Protein AF-L5MIG3-F1 (afdb_monomer)

Organism: Myotis davidii (NCBI:txid225400)

Mean predicted aligned error: 21.18 Å

Sequence (204 aa):
MGKLRFRWRNLMASQQEQCVLLGKIHAYTRGCHGDRSLGHLSVAETELLRDPEGGRQLLQRLESENARLEAALDWRRRELVFWQWMDTVLGACPPEASQPTFPPHLRGRGRRASARGPVAWELQALQEELQAAVGARRAAWAARVRAQGCRHAFTDHGSSRGFAGAGGVLRGQTPAEEEVHGRAPPSCRPRGLFNLLVGREGSP

Structure (mmCIF, N/CA/C/O backbone):
data_AF-L5MIG3-F1
#
_entry.id   AF-L5MIG3-F1
#
loop_
_atom_site.group_PDB
_atom_site.id
_atom_site.type_symbol
_atom_site.label_atom_id
_atom_site.label_alt_id
_atom_site.label_comp_id
_atom_site.label_asym_id
_atom_site.label_entity_id
_atom_site.label_seq_id
_atom_site.pdbx_PDB_ins_code
_atom_site.Cartn_x
_atom_site.Cartn_y
_atom_site.Cartn_z
_atom_site.occupancy
_atom_site.B_iso_or_equiv
_atom_site.auth_seq_id
_atom_site.auth_comp_id
_atom_site.auth_asym_id
_atom_site.auth_atom_id
_atom_site.pdbx_PDB_model_num
ATOM 1 N N . MET A 1 1 ? 33.646 15.536 -46.171 1.00 68.62 1 MET A N 1
ATOM 2 C CA . MET A 1 1 ? 32.164 15.589 -46.084 1.00 68.62 1 MET A CA 1
ATOM 3 C C . MET A 1 1 ? 31.465 14.267 -45.702 1.00 68.62 1 MET A C 1
ATOM 5 O O . MET A 1 1 ? 30.366 14.336 -45.166 1.00 68.62 1 MET A O 1
ATOM 9 N N . GLY A 1 2 ? 32.037 13.068 -45.914 1.00 89.94 2 GLY A N 1
ATOM 10 C CA . GLY A 1 2 ? 31.320 11.792 -45.679 1.00 89.94 2 GLY A CA 1
ATOM 11 C C . GLY A 1 2 ? 31.121 11.365 -44.212 1.00 89.94 2 GLY A C 1
ATOM 12 O O . GLY A 1 2 ? 30.055 10.874 -43.852 1.00 89.94 2 GLY A O 1
ATOM 13 N N . LYS A 1 3 ? 32.106 11.604 -43.336 1.00 94.38 3 LYS A N 1
ATOM 14 C CA . LYS A 1 3 ? 32.075 11.134 -41.933 1.00 94.38 3 LYS A CA 1
ATOM 15 C C . LYS A 1 3 ? 30.968 11.785 -41.095 1.00 94.38 3 LYS A C 1
ATOM 17 O O . LYS A 1 3 ? 30.356 11.119 -40.268 1.00 94.38 3 LYS A O 1
ATOM 22 N N . LEU A 1 4 ? 30.686 13.068 -41.337 1.00 95.44 4 LEU A N 1
ATOM 23 C CA . LEU A 1 4 ? 29.595 13.788 -40.676 1.00 95.44 4 LEU A CA 1
ATOM 24 C C . LEU A 1 4 ? 28.229 13.261 -41.128 1.00 95.44 4 LEU A C 1
ATOM 26 O O . LEU A 1 4 ? 27.382 12.972 -40.292 1.00 95.44 4 LEU A O 1
ATOM 30 N N . ARG A 1 5 ? 28.048 13.058 -42.439 1.00 94.56 5 ARG A N 1
ATOM 31 C CA . ARG A 1 5 ? 26.812 12.498 -43.006 1.00 94.56 5 ARG A CA 1
ATOM 32 C C . ARG A 1 5 ? 26.525 11.092 -42.479 1.00 94.56 5 ARG A C 1
ATOM 34 O O . ARG A 1 5 ? 25.387 10.799 -42.138 1.00 94.56 5 ARG A O 1
ATOM 41 N N . PHE A 1 6 ? 27.548 10.244 -42.372 1.00 95.50 6 PHE A N 1
ATOM 42 C CA . PHE A 1 6 ? 27.399 8.903 -41.804 1.00 95.50 6 PHE A CA 1
ATOM 43 C C . PHE A 1 6 ? 26.997 8.946 -40.322 1.00 95.50 6 PHE A C 1
ATOM 45 O O . PHE A 1 6 ? 26.030 8.302 -39.928 1.00 95.50 6 PHE A O 1
ATOM 52 N N . ARG A 1 7 ? 27.674 9.770 -39.510 1.00 95.94 7 ARG A N 1
ATOM 53 C CA . ARG A 1 7 ? 27.320 9.957 -38.091 1.00 95.94 7 ARG A CA 1
ATOM 54 C C . ARG A 1 7 ? 25.899 10.486 -37.909 1.00 95.94 7 ARG A C 1
ATOM 56 O O . ARG A 1 7 ? 25.188 10.003 -37.039 1.00 95.94 7 ARG A O 1
ATOM 63 N N . TRP A 1 8 ? 25.487 11.433 -38.749 1.00 96.06 8 TRP A N 1
ATOM 64 C CA . TRP A 1 8 ? 24.127 11.964 -38.748 1.00 96.06 8 TRP A CA 1
ATOM 65 C C . TRP A 1 8 ? 23.093 10.874 -39.045 1.00 96.06 8 TRP A C 1
ATOM 67 O O . TRP A 1 8 ? 22.133 10.726 -38.297 1.00 96.06 8 TRP A O 1
ATOM 77 N N . ARG A 1 9 ? 23.315 10.054 -40.082 1.00 97.19 9 ARG A N 1
ATOM 78 C CA . ARG A 1 9 ? 22.413 8.938 -40.417 1.00 97.19 9 ARG A CA 1
ATOM 79 C C . ARG A 1 9 ? 22.302 7.921 -39.280 1.00 97.19 9 ARG A C 1
ATOM 81 O O . ARG A 1 9 ? 21.191 7.513 -38.970 1.00 97.19 9 ARG A O 1
ATOM 88 N N . ASN A 1 10 ? 23.411 7.572 -38.627 1.00 96.94 10 ASN A N 1
ATOM 89 C CA . ASN A 1 10 ? 23.385 6.648 -37.488 1.00 96.94 10 ASN A CA 1
ATOM 90 C C . ASN A 1 10 ? 22.643 7.226 -36.280 1.00 96.94 10 ASN A C 1
ATOM 92 O O . ASN A 1 10 ? 21.893 6.506 -35.630 1.00 96.94 10 ASN A O 1
ATOM 96 N N . LEU A 1 11 ? 22.826 8.517 -35.986 1.00 97.69 11 LEU A N 1
ATOM 97 C CA . LEU A 1 11 ? 22.090 9.178 -34.909 1.00 97.69 11 LEU A CA 1
ATOM 98 C C . LEU A 1 11 ? 20.581 9.161 -35.179 1.00 97.69 11 LEU A C 1
ATOM 100 O O . LEU A 1 11 ? 19.810 8.828 -34.287 1.00 97.69 11 LEU A O 1
ATOM 104 N N . MET A 1 12 ? 20.166 9.481 -36.407 1.00 97.75 12 MET A N 1
ATOM 105 C CA . MET A 1 12 ? 18.750 9.455 -36.791 1.00 97.75 12 MET A CA 1
ATOM 106 C C . MET A 1 12 ? 18.170 8.038 -36.741 1.00 97.75 12 MET A C 1
ATOM 108 O O . MET A 1 12 ? 17.070 7.859 -36.229 1.00 97.75 12 MET A O 1
ATOM 112 N N . ALA A 1 13 ? 18.915 7.028 -37.203 1.00 97.25 13 ALA A N 1
ATOM 113 C CA . ALA A 1 13 ? 18.503 5.630 -37.089 1.00 97.25 13 ALA A CA 1
ATOM 114 C C . ALA A 1 13 ? 18.324 5.209 -35.619 1.00 97.25 13 ALA A C 1
ATOM 116 O O . ALA A 1 13 ? 17.282 4.670 -35.261 1.00 97.25 13 ALA A O 1
ATOM 117 N N . SER A 1 14 ? 19.280 5.549 -34.747 1.00 96.75 14 SER A N 1
ATOM 118 C CA . SER A 1 14 ? 19.181 5.270 -33.310 1.00 96.75 14 SER A CA 1
ATOM 119 C C . SER A 1 14 ? 17.999 5.985 -32.651 1.00 96.75 14 SER A C 1
ATOM 121 O O . SER A 1 14 ? 17.287 5.381 -31.851 1.00 96.75 14 SER A O 1
ATOM 123 N N . GLN A 1 15 ? 17.751 7.252 -32.994 1.00 97.81 15 GLN A N 1
ATOM 124 C CA . GLN A 1 15 ? 16.609 7.986 -32.453 1.00 97.81 15 GLN A CA 1
ATOM 125 C C . GLN A 1 15 ? 15.283 7.362 -32.917 1.00 97.81 15 GLN A C 1
ATOM 127 O O . GLN A 1 15 ? 14.362 7.204 -32.119 1.00 97.81 15 GLN A O 1
ATOM 132 N N . GLN A 1 16 ? 15.204 6.926 -34.176 1.00 97.56 16 GLN A N 1
ATOM 133 C CA . GLN A 1 16 ? 14.034 6.226 -34.701 1.00 97.56 16 GLN A CA 1
ATOM 134 C C . GLN A 1 16 ? 13.791 4.897 -33.974 1.00 97.56 16 GLN A C 1
ATOM 136 O O . GLN A 1 16 ? 12.657 4.600 -33.598 1.00 97.56 16 GLN A O 1
ATOM 141 N N . GLU A 1 17 ? 14.841 4.111 -33.731 1.00 97.81 17 GLU A N 1
ATOM 142 C CA . GLU A 1 17 ? 14.754 2.876 -32.943 1.00 97.81 17 GLU A CA 1
ATOM 143 C C . GLU A 1 17 ? 14.246 3.151 -31.522 1.00 97.81 17 GLU A C 1
ATOM 145 O O . GLU A 1 17 ? 13.348 2.455 -31.042 1.00 97.81 17 GLU A O 1
ATOM 150 N N . GLN A 1 18 ? 14.746 4.208 -30.871 1.00 96.50 18 GLN A N 1
ATOM 151 C CA . GLN A 1 18 ? 14.267 4.635 -29.555 1.00 96.50 18 GLN A CA 1
ATOM 152 C C . GLN A 1 18 ? 12.784 5.020 -29.579 1.00 96.50 18 GLN A C 1
ATOM 154 O O . GLN A 1 18 ? 12.030 4.566 -28.719 1.00 96.50 18 GLN A O 1
ATOM 159 N N . CYS A 1 19 ? 12.333 5.790 -30.574 1.00 95.44 19 CYS A N 1
ATOM 160 C CA . CYS A 1 19 ? 10.921 6.147 -30.723 1.00 95.44 19 CYS A CA 1
ATOM 161 C C . CYS A 1 19 ? 10.031 4.911 -30.924 1.00 95.44 19 CYS A C 1
ATOM 163 O O . CYS A 1 19 ? 8.959 4.817 -30.323 1.00 95.44 19 CYS A O 1
ATOM 165 N N . VAL A 1 20 ? 10.480 3.933 -31.717 1.00 97.44 20 VAL A N 1
ATOM 166 C CA . VAL A 1 20 ? 9.755 2.669 -31.930 1.00 97.44 20 VAL A CA 1
ATOM 167 C C . VAL A 1 20 ? 9.659 1.861 -30.634 1.00 97.44 20 VAL A C 1
ATOM 169 O O . VAL A 1 20 ? 8.586 1.352 -30.305 1.00 97.44 20 VAL A O 1
ATOM 172 N N . LEU A 1 21 ? 10.755 1.740 -29.882 1.00 95.62 21 LEU A N 1
ATOM 173 C CA . LEU A 1 21 ? 10.764 1.036 -28.597 1.00 95.62 21 LEU A CA 1
ATOM 174 C C . LEU A 1 21 ? 9.864 1.726 -27.571 1.00 95.62 21 LEU A C 1
ATOM 176 O O . LEU A 1 21 ? 9.070 1.060 -26.906 1.00 95.62 21 LEU A O 1
ATOM 180 N N . LEU A 1 22 ? 9.928 3.055 -27.489 1.00 89.25 22 LEU A N 1
ATOM 181 C CA . LEU A 1 22 ? 9.090 3.837 -26.590 1.00 89.25 22 LEU A CA 1
ATOM 182 C C . LEU A 1 22 ? 7.604 3.663 -26.923 1.00 89.25 22 LEU A C 1
ATOM 184 O O . LEU A 1 22 ? 6.805 3.406 -26.023 1.00 89.25 22 LEU A O 1
ATOM 188 N N . GLY A 1 23 ? 7.247 3.708 -28.211 1.00 88.50 23 GLY A N 1
ATOM 189 C CA . GLY A 1 23 ? 5.884 3.453 -28.678 1.00 88.50 23 GLY A CA 1
ATOM 190 C C . GLY A 1 23 ? 5.378 2.059 -28.297 1.00 88.50 23 GLY A C 1
ATOM 191 O O . GLY A 1 23 ? 4.242 1.920 -27.847 1.00 88.50 23 GLY A O 1
ATOM 192 N N . LYS A 1 24 ? 6.234 1.031 -28.385 1.00 93.62 24 LYS A N 1
ATOM 193 C CA . LYS A 1 24 ? 5.905 -0.326 -27.914 1.00 93.62 24 LYS A CA 1
ATOM 194 C C . LYS A 1 24 ? 5.661 -0.355 -26.404 1.00 93.62 24 LYS A C 1
ATOM 196 O O . LYS A 1 24 ? 4.650 -0.900 -25.976 1.00 93.62 24 LYS A O 1
ATOM 201 N N . ILE A 1 25 ? 6.537 0.256 -25.602 1.00 87.50 25 ILE A N 1
ATOM 202 C CA . ILE A 1 25 ? 6.368 0.338 -24.140 1.00 87.50 25 ILE A CA 1
ATOM 203 C C . ILE A 1 25 ? 5.047 1.031 -23.796 1.00 87.50 25 ILE A C 1
ATOM 205 O O . ILE A 1 25 ? 4.284 0.522 -22.977 1.00 87.50 25 ILE A O 1
ATOM 209 N N . HIS A 1 26 ? 4.738 2.150 -24.456 1.00 83.12 26 HIS A N 1
ATOM 210 C CA . HIS A 1 26 ? 3.496 2.884 -24.220 1.00 83.12 26 HIS A CA 1
ATOM 211 C C . HIS A 1 26 ? 2.273 2.043 -24.586 1.00 83.12 26 HIS A C 1
ATOM 213 O O . HIS A 1 26 ? 1.315 2.017 -23.825 1.00 83.12 26 HIS A O 1
ATOM 219 N N . ALA A 1 27 ? 2.314 1.314 -25.704 1.00 85.06 27 ALA A N 1
ATOM 220 C CA . ALA A 1 27 ? 1.230 0.424 -26.106 1.00 85.06 27 ALA A CA 1
ATOM 221 C C . ALA A 1 27 ? 1.006 -0.726 -25.107 1.00 85.06 27 ALA A C 1
ATOM 223 O O . ALA A 1 27 ? -0.140 -1.012 -24.772 1.00 85.06 27 ALA A O 1
ATOM 224 N N . TYR A 1 28 ? 2.076 -1.354 -24.604 1.00 85.19 28 TYR A N 1
ATOM 225 C CA . TYR A 1 28 ? 1.972 -2.476 -23.660 1.00 85.19 28 TYR A CA 1
ATOM 226 C C . TYR A 1 28 ? 1.582 -2.064 -22.241 1.00 85.19 28 TYR A C 1
ATOM 228 O O . TYR A 1 28 ? 1.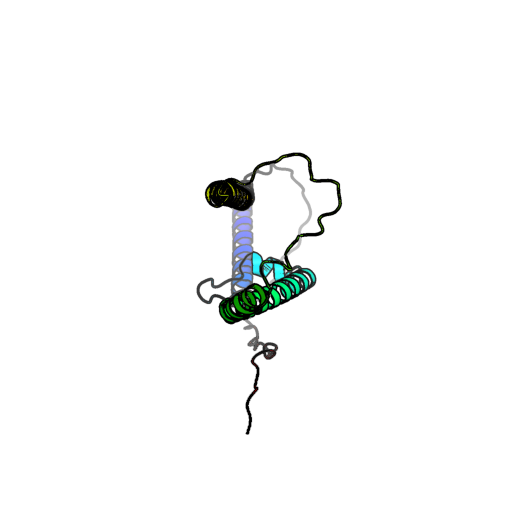004 -2.870 -21.522 1.00 85.19 28 TYR A O 1
ATOM 236 N N . THR A 1 29 ? 1.904 -0.837 -21.832 1.00 84.38 29 THR A N 1
ATOM 237 C CA . THR A 1 29 ? 1.633 -0.344 -20.470 1.00 84.38 29 THR A CA 1
ATOM 238 C C . THR A 1 29 ? 0.357 0.491 -20.371 1.00 84.38 29 THR A C 1
ATOM 240 O O . THR A 1 29 ? -0.026 0.893 -19.269 1.00 84.38 29 THR A O 1
ATOM 243 N N . ARG A 1 30 ? -0.313 0.760 -21.502 1.00 83.44 30 ARG A N 1
ATOM 244 C CA . ARG A 1 30 ? -1.507 1.605 -21.537 1.00 83.44 30 ARG A CA 1
ATOM 245 C C . ARG A 1 30 ? -2.649 0.969 -20.753 1.00 83.44 30 ARG A C 1
ATOM 247 O O . ARG A 1 30 ? -3.127 -0.104 -21.104 1.00 83.44 30 ARG A O 1
ATOM 254 N N . GLY A 1 31 ? -3.136 1.681 -19.740 1.00 80.56 31 GLY A N 1
ATOM 255 C CA . GLY A 1 31 ? -4.281 1.242 -18.934 1.00 80.56 31 GLY A CA 1
ATOM 256 C C . GLY A 1 31 ? -3.969 0.116 -17.946 1.00 80.56 31 GLY A C 1
ATOM 257 O O . GLY A 1 31 ? -4.894 -0.460 -17.384 1.00 80.56 31 GLY A O 1
ATOM 258 N N . CYS A 1 32 ? -2.690 -0.196 -17.726 1.00 79.62 32 CYS A N 1
ATOM 259 C CA . CYS A 1 32 ? -2.274 -1.146 -16.696 1.00 79.62 32 CYS A CA 1
ATOM 260 C C . CYS A 1 32 ? -2.304 -0.547 -15.278 1.00 79.62 32 CYS A C 1
ATOM 262 O O . CYS A 1 32 ? -2.284 -1.299 -14.311 1.00 79.62 32 CYS A O 1
ATOM 264 N N . HIS A 1 33 ? -2.350 0.782 -15.159 1.00 81.75 33 HIS A N 1
ATOM 265 C CA . HIS A 1 33 ? -2.464 1.490 -13.885 1.00 81.75 33 HIS A CA 1
ATOM 266 C C . HIS A 1 33 ? -3.903 1.438 -13.350 1.00 81.75 33 HIS A C 1
ATOM 268 O O . HIS A 1 33 ? -4.856 1.567 -14.125 1.00 81.75 33 HIS A O 1
ATOM 274 N N . GLY A 1 34 ? -4.073 1.298 -12.031 1.00 74.12 34 GLY A N 1
ATOM 275 C CA . GLY A 1 34 ? -5.405 1.276 -11.401 1.00 74.12 34 GLY A CA 1
ATOM 276 C C . GLY A 1 34 ? -6.190 2.588 -11.560 1.00 74.12 34 GLY A C 1
ATOM 277 O O . GLY A 1 34 ? -7.399 2.586 -11.795 1.00 74.12 34 GLY A O 1
ATOM 278 N N . ASP A 1 35 ? -5.492 3.721 -11.487 1.00 80.38 35 ASP A N 1
ATOM 279 C CA . ASP A 1 35 ? -6.015 5.042 -11.862 1.00 80.38 35 ASP A CA 1
ATOM 280 C C . ASP A 1 35 ? -5.966 5.257 -13.385 1.00 80.38 35 ASP A C 1
ATOM 282 O O . ASP A 1 35 ? -4.896 5.266 -14.000 1.00 80.38 35 ASP A O 1
ATOM 286 N N . ARG A 1 36 ? -7.139 5.500 -13.979 1.00 75.00 36 ARG A N 1
ATOM 287 C CA . ARG A 1 36 ? -7.311 5.765 -15.415 1.00 75.00 36 ARG A CA 1
ATOM 288 C C . ARG A 1 36 ? -6.678 7.082 -15.867 1.00 75.00 36 ARG A C 1
ATOM 290 O O . ARG A 1 36 ? -6.474 7.250 -17.068 1.00 75.00 36 ARG A O 1
ATOM 297 N N . SER A 1 37 ? -6.382 7.998 -14.944 1.00 79.81 37 SER A N 1
ATOM 298 C CA . SER A 1 37 ? -5.749 9.283 -15.251 1.00 79.81 37 SER A CA 1
ATOM 299 C C . SER A 1 37 ? -4.261 9.146 -15.598 1.00 79.81 37 SER A C 1
ATOM 301 O O . SER A 1 37 ? -3.744 9.939 -16.384 1.00 79.81 37 SER A O 1
ATOM 303 N N . LEU A 1 38 ? -3.582 8.119 -15.070 1.00 70.50 38 LEU A N 1
ATOM 304 C CA . LEU A 1 38 ? -2.120 8.022 -15.118 1.00 70.50 38 LEU A CA 1
ATOM 305 C C . LEU A 1 38 ? -1.570 7.281 -16.340 1.00 70.50 38 LEU A C 1
ATOM 307 O O . LEU A 1 38 ? -0.380 7.386 -16.618 1.00 70.50 38 LEU A O 1
ATOM 311 N N . GLY A 1 39 ? -2.417 6.620 -17.135 1.00 75.69 39 GLY A N 1
ATOM 312 C CA . GLY A 1 39 ? -2.090 6.104 -18.473 1.00 75.69 39 GLY A CA 1
ATOM 313 C C . GLY A 1 39 ? -1.062 4.961 -18.538 1.00 75.69 39 GLY A C 1
ATOM 314 O O . GLY A 1 39 ? -1.188 4.119 -19.424 1.00 75.69 39 GLY A O 1
ATOM 315 N N . HIS A 1 40 ? -0.119 4.887 -17.598 1.00 85.25 40 HIS A N 1
ATOM 316 C CA . HIS A 1 40 ? 1.012 3.964 -17.506 1.00 85.25 40 HIS A CA 1
ATOM 317 C C . HIS A 1 40 ? 1.240 3.529 -16.055 1.00 85.25 40 HIS A C 1
ATOM 319 O O . HIS A 1 40 ? 0.861 4.239 -15.125 1.00 85.25 40 HIS A O 1
ATOM 325 N N . LEU A 1 41 ? 1.887 2.373 -15.878 1.00 83.44 41 LEU A N 1
ATOM 326 C CA . LEU A 1 41 ? 2.224 1.818 -14.565 1.00 83.44 41 LEU A CA 1
ATOM 327 C C . LEU A 1 41 ? 3.052 2.795 -13.721 1.00 83.44 41 LEU A C 1
ATOM 329 O O . LEU A 1 41 ? 4.015 3.396 -14.202 1.00 83.44 41 LEU A O 1
ATOM 333 N N . SER A 1 42 ? 2.705 2.896 -12.444 1.00 83.69 42 SER A N 1
ATOM 334 C CA . SER A 1 42 ? 3.474 3.628 -11.446 1.00 83.69 42 SER A CA 1
ATOM 335 C C . SER A 1 42 ? 4.720 2.840 -11.054 1.00 83.69 42 SER A C 1
ATOM 337 O O . SER A 1 42 ? 4.786 1.619 -11.207 1.00 83.69 42 SER A O 1
ATOM 339 N N . VAL A 1 43 ? 5.706 3.532 -10.479 1.00 83.88 43 VAL A N 1
ATOM 340 C CA . VAL A 1 43 ? 6.936 2.894 -9.982 1.00 83.88 43 VAL A CA 1
ATOM 341 C C . VAL A 1 43 ? 6.606 1.766 -8.998 1.00 83.88 43 VAL A C 1
ATOM 343 O O . VAL A 1 43 ? 7.121 0.662 -9.142 1.00 83.88 43 VAL A O 1
ATOM 346 N N . ALA A 1 44 ? 5.671 1.997 -8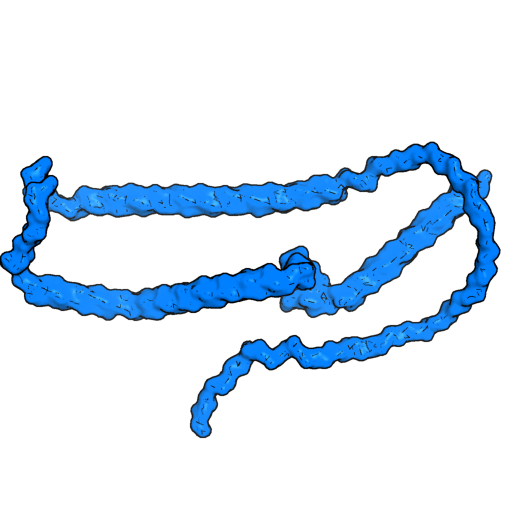.074 1.00 84.44 44 ALA A N 1
ATOM 347 C CA . ALA A 1 44 ? 5.251 0.989 -7.103 1.00 84.44 44 ALA A CA 1
ATOM 348 C C . ALA A 1 44 ? 4.620 -0.247 -7.769 1.00 84.44 44 ALA A C 1
ATOM 350 O O . ALA A 1 44 ? 4.935 -1.375 -7.402 1.00 84.44 44 ALA A O 1
ATOM 351 N N . GLU A 1 45 ? 3.769 -0.062 -8.782 1.00 85.44 45 GLU A N 1
ATOM 352 C CA . GLU A 1 45 ? 3.192 -1.187 -9.528 1.00 85.44 45 GLU A CA 1
ATOM 353 C C . GLU A 1 45 ? 4.267 -1.952 -10.310 1.00 85.44 45 GLU A C 1
ATOM 355 O O . GLU A 1 45 ? 4.249 -3.181 -10.338 1.00 85.44 45 GLU A O 1
ATOM 360 N N . THR A 1 46 ? 5.244 -1.257 -10.904 1.00 86.25 46 THR A N 1
ATOM 361 C CA . THR A 1 46 ? 6.360 -1.933 -11.584 1.00 86.25 46 THR A CA 1
ATOM 362 C C . THR A 1 46 ? 7.243 -2.722 -10.620 1.00 86.25 46 THR A C 1
ATOM 364 O O . THR A 1 46 ? 7.714 -3.801 -10.978 1.00 86.25 46 THR A O 1
ATOM 367 N N . GLU A 1 47 ? 7.440 -2.232 -9.395 1.00 86.69 47 GLU A N 1
ATOM 368 C CA . GLU A 1 47 ? 8.162 -2.955 -8.344 1.00 86.69 47 GLU A CA 1
ATOM 369 C C . GLU A 1 47 ? 7.395 -4.211 -7.907 1.00 86.69 47 GLU A C 1
ATOM 371 O O . GLU A 1 47 ? 7.993 -5.282 -7.817 1.00 86.69 47 GLU A O 1
ATOM 376 N N . LEU A 1 48 ? 6.070 -4.121 -7.744 1.00 85.88 48 LEU A N 1
ATOM 377 C CA . LEU A 1 48 ? 5.215 -5.271 -7.424 1.00 85.88 48 LEU A CA 1
ATOM 378 C C . LEU A 1 48 ? 5.216 -6.339 -8.525 1.00 85.88 48 LEU A C 1
ATOM 380 O O . LEU A 1 48 ? 5.198 -7.531 -8.228 1.00 85.88 48 LEU A O 1
ATOM 384 N N . LEU A 1 49 ? 5.250 -5.933 -9.797 1.00 85.00 49 LEU A N 1
ATOM 385 C CA . LEU A 1 49 ? 5.351 -6.873 -10.918 1.00 85.00 49 LEU A CA 1
ATOM 386 C C . LEU A 1 49 ? 6.723 -7.551 -10.993 1.00 85.00 49 LEU A C 1
ATOM 388 O O . LEU A 1 49 ? 6.827 -8.670 -11.494 1.00 85.00 49 LEU A O 1
ATOM 392 N N . ARG A 1 50 ? 7.776 -6.874 -10.526 1.00 90.62 50 ARG A N 1
ATOM 393 C CA . ARG A 1 50 ? 9.144 -7.399 -10.528 1.00 90.62 50 ARG A CA 1
ATOM 394 C C . ARG A 1 50 ? 9.382 -8.419 -9.413 1.00 90.62 50 ARG A C 1
ATOM 396 O O . ARG A 1 50 ? 10.215 -9.301 -9.601 1.00 90.62 50 ARG A O 1
ATOM 403 N N . ASP A 1 51 ? 8.669 -8.296 -8.295 1.00 92.75 51 ASP A N 1
ATOM 404 C CA . ASP A 1 51 ? 8.738 -9.198 -7.140 1.00 92.75 51 ASP A CA 1
ATOM 405 C C . ASP A 1 51 ? 7.324 -9.591 -6.656 1.00 92.75 51 ASP A C 1
ATOM 407 O O . ASP A 1 51 ? 6.774 -8.983 -5.724 1.00 92.75 51 ASP A O 1
ATOM 411 N N . PRO A 1 52 ? 6.698 -10.600 -7.292 1.00 90.56 52 PRO A N 1
ATOM 412 C CA . PRO A 1 52 ? 5.345 -11.012 -6.940 1.00 90.56 52 PRO A CA 1
ATOM 413 C C . PRO A 1 52 ? 5.278 -11.664 -5.551 1.00 90.56 52 PRO A C 1
ATOM 415 O O . PRO A 1 52 ? 4.253 -11.557 -4.872 1.00 90.56 52 PRO A O 1
ATOM 418 N N . GLU A 1 53 ? 6.351 -12.308 -5.089 1.00 94.00 53 GLU A N 1
ATOM 419 C CA . GLU A 1 53 ? 6.447 -12.862 -3.737 1.00 94.00 53 GLU A CA 1
ATOM 420 C C . GLU A 1 53 ? 6.461 -11.756 -2.675 1.00 94.00 53 GLU A C 1
ATOM 422 O O . GLU A 1 53 ? 5.691 -11.830 -1.711 1.00 94.00 53 GLU A O 1
ATOM 427 N N . GLY A 1 54 ? 7.268 -10.708 -2.864 1.00 91.81 54 GLY A N 1
ATOM 428 C CA . GLY A 1 54 ? 7.268 -9.527 -1.998 1.00 91.81 54 GLY A CA 1
ATOM 429 C C . GLY A 1 54 ? 5.905 -8.830 -1.967 1.00 91.81 54 GLY A C 1
ATOM 430 O O . GLY A 1 54 ? 5.412 -8.468 -0.894 1.00 91.81 54 GLY A O 1
ATOM 431 N N . GLY A 1 55 ? 5.235 -8.736 -3.121 1.00 91.12 55 GLY A N 1
ATOM 432 C CA . GLY A 1 55 ? 3.864 -8.231 -3.217 1.00 91.12 55 GLY A CA 1
ATOM 433 C C . GLY A 1 55 ? 2.857 -9.044 -2.394 1.00 91.12 55 GLY A C 1
ATOM 434 O O . GLY A 1 55 ? 2.042 -8.469 -1.670 1.00 91.12 55 GLY A O 1
ATOM 435 N N . ARG A 1 56 ? 2.941 -10.381 -2.428 1.00 94.06 56 ARG A N 1
ATOM 436 C CA . ARG A 1 56 ? 2.085 -11.268 -1.613 1.00 94.06 56 ARG A CA 1
ATOM 437 C C . ARG A 1 56 ? 2.329 -11.103 -0.115 1.00 94.06 56 ARG A C 1
ATOM 439 O O . ARG A 1 56 ? 1.370 -11.070 0.651 1.00 94.06 56 ARG A O 1
ATOM 446 N N . GLN A 1 57 ? 3.585 -10.974 0.307 1.00 95.75 57 GLN A N 1
ATOM 447 C CA . GLN A 1 57 ? 3.919 -10.735 1.716 1.00 95.75 57 GLN A CA 1
ATOM 448 C C . GLN A 1 57 ? 3.378 -9.386 2.202 1.00 95.75 57 GLN A C 1
ATOM 450 O O . GLN A 1 57 ? 2.835 -9.287 3.305 1.00 95.75 57 GLN A O 1
ATOM 455 N N . LEU A 1 58 ? 3.493 -8.345 1.370 1.00 92.94 58 LEU A N 1
ATOM 456 C CA . LEU A 1 58 ? 2.921 -7.035 1.664 1.00 92.94 58 LEU A CA 1
ATOM 457 C C . LEU A 1 58 ? 1.395 -7.112 1.804 1.00 92.94 58 LEU A C 1
ATOM 459 O O . LEU A 1 58 ? 0.856 -6.562 2.764 1.00 92.94 58 LEU A O 1
ATOM 463 N N . LEU A 1 59 ? 0.719 -7.822 0.895 1.00 94.75 59 LEU A N 1
ATOM 464 C CA . LEU A 1 59 ? -0.729 -8.032 0.942 1.00 94.75 59 LEU A CA 1
ATOM 465 C C . LEU A 1 59 ? -1.154 -8.709 2.253 1.00 94.75 59 LEU A C 1
ATOM 467 O O . LEU A 1 59 ? -1.975 -8.157 2.977 1.00 94.75 59 LEU A O 1
ATOM 471 N N . GLN A 1 60 ? -0.534 -9.837 2.611 1.00 97.69 60 GLN A N 1
ATOM 472 C CA . GLN A 1 60 ? -0.841 -10.564 3.851 1.00 97.69 60 GLN A CA 1
ATOM 473 C C . GLN A 1 60 ? -0.658 -9.690 5.094 1.00 97.69 60 GLN A C 1
ATOM 475 O O . GLN A 1 60 ? -1.462 -9.722 6.028 1.00 97.69 60 GLN A O 1
ATOM 480 N N . ARG A 1 61 ? 0.396 -8.868 5.113 1.00 97.69 61 ARG A N 1
ATOM 481 C CA . ARG A 1 61 ? 0.623 -7.930 6.211 1.00 97.69 61 ARG A CA 1
ATOM 482 C C . ARG A 1 61 ? -0.490 -6.890 6.288 1.00 97.69 61 ARG A C 1
ATOM 484 O O . ARG A 1 61 ? -0.992 -6.641 7.380 1.00 97.69 61 ARG A O 1
ATOM 491 N N . LEU A 1 62 ? -0.880 -6.300 5.160 1.00 97.94 62 LEU A N 1
ATOM 492 C CA . LEU A 1 62 ? -1.979 -5.336 5.110 1.00 97.94 62 LEU A CA 1
ATOM 493 C C . LEU A 1 62 ? -3.302 -5.962 5.549 1.00 97.94 62 LEU A C 1
ATOM 495 O O . LEU A 1 62 ? -4.017 -5.342 6.324 1.00 97.94 62 LEU A O 1
ATOM 499 N N . GLU A 1 63 ? -3.598 -7.190 5.131 1.00 98.44 63 GLU A N 1
ATOM 500 C CA . GLU A 1 63 ? -4.784 -7.933 5.570 1.00 98.44 63 GLU A CA 1
ATOM 501 C C . GLU A 1 63 ? -4.780 -8.156 7.086 1.00 98.44 63 GLU A C 1
ATOM 503 O O . GLU A 1 63 ? -5.779 -7.884 7.750 1.00 98.44 63 GLU A O 1
ATOM 508 N N . SER A 1 64 ? -3.644 -8.575 7.654 1.00 97.81 64 SER A N 1
ATOM 509 C CA . SER A 1 64 ? -3.511 -8.774 9.104 1.00 97.81 64 SER A CA 1
ATOM 510 C C . SER A 1 64 ? -3.688 -7.473 9.895 1.00 97.81 64 SER A C 1
ATOM 512 O O . SER A 1 64 ? -4.338 -7.446 10.941 1.00 97.81 64 SER A O 1
ATOM 514 N N . GLU A 1 65 ? -3.144 -6.371 9.375 1.00 98.31 65 GLU A N 1
ATOM 515 C CA . GLU A 1 65 ? -3.286 -5.044 9.962 1.00 98.31 65 GLU A CA 1
ATOM 516 C C . GLU A 1 65 ? -4.728 -4.552 9.857 1.00 98.31 65 GLU A C 1
ATOM 518 O O . GLU A 1 65 ? -5.264 -4.031 10.832 1.00 98.31 65 GLU A O 1
ATOM 523 N N . ASN A 1 66 ? -5.383 -4.777 8.719 1.00 98.50 66 ASN A N 1
ATOM 524 C CA . ASN A 1 66 ? -6.773 -4.402 8.512 1.00 98.50 66 ASN A CA 1
ATOM 525 C C . ASN A 1 66 ? -7.700 -5.182 9.454 1.00 98.50 66 ASN A C 1
ATOM 527 O O . ASN A 1 66 ? -8.507 -4.580 10.150 1.00 98.50 66 ASN A O 1
ATOM 531 N N . ALA A 1 67 ? -7.501 -6.496 9.598 1.00 98.38 67 ALA A N 1
ATOM 532 C CA . ALA A 1 67 ? -8.242 -7.308 10.564 1.00 98.38 67 ALA A CA 1
ATOM 533 C C . ALA A 1 67 ? -8.074 -6.796 12.006 1.00 98.38 67 ALA A C 1
ATOM 535 O O . ALA A 1 67 ? -9.036 -6.739 12.773 1.00 98.38 67 ALA A O 1
ATOM 536 N N . ARG A 1 68 ? -6.859 -6.372 12.380 1.00 98.19 68 ARG A N 1
ATOM 537 C CA . ARG A 1 68 ? -6.603 -5.770 13.694 1.00 98.19 68 ARG A CA 1
ATOM 538 C C . ARG A 1 68 ? -7.298 -4.418 13.857 1.00 98.19 68 ARG A C 1
ATOM 540 O O . ARG A 1 68 ? -7.793 -4.125 14.944 1.00 98.19 68 ARG A O 1
ATOM 547 N N . LEU A 1 69 ? -7.315 -3.593 12.812 1.00 98.56 69 LEU A N 1
ATOM 548 C CA . LEU A 1 69 ? -8.009 -2.307 12.819 1.00 98.56 69 LEU A CA 1
ATOM 549 C C . LEU A 1 69 ? -9.523 -2.492 12.937 1.00 98.56 69 LEU A C 1
ATOM 551 O O . LEU A 1 69 ? -10.132 -1.827 13.769 1.00 98.56 69 LEU A O 1
ATOM 555 N N . GLU A 1 70 ? -10.111 -3.428 12.197 1.00 98.44 70 GLU A N 1
ATOM 556 C CA . GLU A 1 70 ? -11.536 -3.760 12.302 1.00 98.44 70 GLU A CA 1
ATOM 557 C C . GLU A 1 70 ? -11.892 -4.249 13.711 1.00 98.44 70 GLU A C 1
ATOM 559 O O . GLU A 1 70 ? -12.808 -3.721 14.337 1.00 98.44 70 GLU A O 1
ATOM 564 N N . ALA A 1 71 ? -11.094 -5.152 14.291 1.00 98.19 71 ALA A N 1
ATOM 565 C CA . ALA A 1 71 ? -11.290 -5.589 15.674 1.00 98.19 71 ALA A CA 1
ATOM 566 C C . ALA A 1 71 ? -11.187 -4.428 16.682 1.00 98.19 71 ALA A C 1
ATOM 568 O O . ALA A 1 71 ? -11.931 -4.373 17.664 1.00 98.19 71 ALA A O 1
ATOM 569 N N . ALA A 1 72 ? -10.281 -3.474 16.446 1.00 97.88 72 ALA A N 1
ATOM 570 C CA . ALA A 1 72 ? -10.168 -2.279 17.274 1.00 97.88 72 ALA A CA 1
ATOM 571 C C . ALA A 1 72 ? -11.396 -1.366 17.132 1.00 97.88 72 ALA A C 1
ATOM 573 O O . ALA A 1 72 ? -11.862 -0.819 18.132 1.00 97.88 72 ALA A O 1
ATOM 574 N N . LEU A 1 73 ? -11.944 -1.214 15.924 1.00 98.31 73 LEU A N 1
ATOM 575 C CA . LEU A 1 73 ? -13.181 -0.466 15.691 1.00 98.31 73 LEU A CA 1
ATOM 576 C C . LEU A 1 73 ? -14.380 -1.144 16.359 1.00 98.31 73 LEU A C 1
ATOM 578 O O . LEU A 1 73 ? -15.176 -0.466 17.010 1.00 98.31 73 LEU A O 1
ATOM 582 N N . ASP A 1 74 ? -14.482 -2.466 16.267 1.00 97.69 74 ASP A N 1
ATOM 583 C CA . ASP A 1 74 ? -15.514 -3.243 16.953 1.00 97.69 74 ASP A CA 1
ATOM 584 C C . ASP A 1 74 ? -15.427 -3.092 18.472 1.00 97.69 74 ASP A C 1
ATOM 586 O O . ASP A 1 74 ? -16.447 -2.884 19.137 1.00 97.69 74 ASP A O 1
ATOM 590 N N . TRP A 1 75 ? -14.214 -3.131 19.032 1.00 97.25 75 TRP A N 1
ATOM 591 C CA . TRP A 1 75 ? -13.997 -2.855 20.451 1.00 97.25 75 TRP A CA 1
ATOM 592 C C . TRP A 1 75 ? -14.419 -1.429 20.814 1.00 97.25 75 TRP A C 1
ATOM 594 O O . TRP A 1 75 ? -15.150 -1.240 21.784 1.00 97.25 75 TRP A O 1
ATOM 604 N N . ARG A 1 76 ? -14.049 -0.428 20.003 1.00 97.19 76 ARG A N 1
ATOM 605 C CA . ARG A 1 76 ? -14.443 0.975 20.222 1.00 97.19 76 ARG A CA 1
ATOM 606 C C . ARG A 1 76 ? -15.955 1.163 20.238 1.00 97.19 76 ARG A C 1
ATOM 608 O O . ARG A 1 76 ? -16.463 1.898 21.076 1.00 97.19 76 ARG A O 1
ATOM 615 N N . ARG A 1 77 ? -16.701 0.459 19.382 1.00 96.19 77 ARG A N 1
ATOM 616 C CA . ARG A 1 77 ? -18.177 0.488 19.407 1.00 96.19 77 ARG A CA 1
ATOM 617 C C . ARG A 1 77 ? -18.758 -0.069 20.711 1.00 96.19 77 ARG A C 1
ATOM 619 O O . ARG A 1 77 ? -19.836 0.349 21.121 1.00 96.19 77 ARG A O 1
ATOM 626 N N . ARG A 1 78 ? -18.059 -1.003 21.365 1.00 96.06 78 ARG A N 1
ATOM 627 C CA . ARG A 1 78 ? -18.477 -1.652 22.623 1.00 96.06 78 ARG A CA 1
ATOM 628 C C . ARG A 1 78 ? -17.879 -1.002 23.872 1.00 96.06 78 ARG A C 1
ATOM 630 O O . ARG A 1 78 ? -18.239 -1.388 24.981 1.00 96.06 78 ARG A O 1
ATOM 637 N N . GLU A 1 79 ? -17.005 -0.014 23.701 1.00 97.31 79 GLU A N 1
ATOM 638 C CA . GLU A 1 79 ? -16.250 0.628 24.779 1.00 97.31 79 GLU A CA 1
ATOM 639 C C . GLU A 1 79 ? -17.168 1.195 25.868 1.00 97.31 79 GLU A C 1
ATOM 641 O O . GLU A 1 79 ? -16.933 0.967 27.052 1.00 97.31 79 GLU A O 1
ATOM 646 N N . LEU A 1 80 ? -18.262 1.860 25.485 1.00 94.56 80 LEU A N 1
ATOM 647 C CA . LEU A 1 80 ? -19.210 2.422 26.449 1.00 94.56 80 LEU A CA 1
ATOM 648 C C . LEU A 1 80 ? -19.861 1.339 27.322 1.00 94.56 80 LEU A C 1
ATOM 650 O O . LEU A 1 80 ? -19.972 1.513 28.531 1.00 94.56 80 LEU A O 1
ATOM 654 N N . VAL A 1 81 ? -20.268 0.218 26.722 1.00 95.25 81 VAL A N 1
ATOM 655 C CA . VAL A 1 81 ? -20.890 -0.903 27.447 1.00 95.25 81 VAL A CA 1
ATOM 656 C C . VAL A 1 81 ? -19.884 -1.539 28.401 1.00 95.25 81 VAL A C 1
ATOM 658 O O . VAL A 1 81 ? -20.225 -1.847 29.541 1.00 95.25 81 VAL A O 1
ATOM 661 N N . PHE A 1 82 ? -18.634 -1.694 27.958 1.00 94.88 82 PHE A N 1
ATOM 662 C CA . PHE A 1 82 ? -17.548 -2.177 28.805 1.00 94.88 82 PHE A CA 1
ATOM 663 C C . PHE A 1 82 ? -17.348 -1.279 30.034 1.00 94.88 82 PHE A C 1
ATOM 665 O O . PHE A 1 82 ? -17.290 -1.791 31.151 1.00 94.88 82 PHE A O 1
ATOM 672 N N . TRP A 1 83 ? -17.300 0.044 29.853 1.00 95.19 83 TRP A N 1
ATOM 673 C CA . TRP A 1 83 ? -17.123 0.973 30.970 1.00 95.19 83 TRP A CA 1
ATOM 674 C C . TRP A 1 83 ? -18.342 1.039 31.895 1.00 95.19 83 TRP A C 1
ATOM 676 O O . TRP A 1 83 ? -18.164 0.998 33.106 1.00 95.19 83 TRP A O 1
ATOM 686 N N . GLN A 1 84 ? -19.569 1.022 31.363 1.00 93.00 84 GLN A N 1
ATOM 687 C CA . GLN A 1 84 ? -20.788 0.937 32.184 1.00 93.00 84 GLN A CA 1
ATOM 688 C C . GLN A 1 84 ? -20.818 -0.336 33.042 1.00 93.00 84 GLN A C 1
ATOM 690 O O . GLN A 1 84 ? -21.182 -0.309 34.222 1.00 93.00 84 GLN A O 1
ATOM 695 N N . TRP A 1 85 ? -20.410 -1.467 32.463 1.00 94.38 85 TRP A N 1
ATOM 696 C CA . TRP A 1 85 ? -20.255 -2.707 33.215 1.00 94.38 85 TRP A CA 1
ATOM 697 C C . TRP A 1 85 ? -19.163 -2.576 34.284 1.00 94.38 85 TRP A C 1
ATOM 699 O O . TRP A 1 85 ? -19.383 -2.976 35.427 1.00 94.38 85 TRP A O 1
ATOM 709 N N . MET A 1 86 ? -18.023 -1.963 33.954 1.00 93.19 86 MET A N 1
ATOM 710 C CA . MET A 1 86 ? -16.941 -1.722 34.908 1.00 93.19 86 MET A CA 1
ATOM 711 C C . MET A 1 86 ? -17.394 -0.873 36.097 1.00 93.19 86 MET A C 1
ATOM 713 O O . MET A 1 86 ? -17.123 -1.247 37.234 1.00 93.19 86 MET A O 1
ATOM 717 N N . ASP A 1 87 ? -18.135 0.208 35.859 1.00 90.25 87 ASP A N 1
ATOM 718 C CA . ASP A 1 87 ? -18.696 1.049 36.921 1.00 90.25 87 ASP A CA 1
ATOM 719 C C . ASP A 1 87 ? -19.622 0.246 37.843 1.00 90.25 87 ASP A C 1
ATOM 721 O O . ASP A 1 87 ? -19.621 0.440 39.057 1.00 90.25 87 ASP A O 1
ATOM 725 N N . THR A 1 88 ? -20.360 -0.717 37.286 1.00 92.00 88 THR A N 1
ATOM 726 C CA . THR A 1 88 ? -21.220 -1.619 38.064 1.00 92.00 88 THR A CA 1
ATOM 727 C C . THR A 1 88 ? -20.400 -2.592 38.914 1.00 92.00 88 THR A C 1
ATOM 729 O O . THR A 1 88 ? -20.707 -2.785 40.088 1.00 92.00 88 THR A O 1
ATOM 732 N N . VAL A 1 89 ? -19.333 -3.183 38.360 1.00 89.25 89 VAL A N 1
ATOM 733 C CA . VAL A 1 89 ? -18.419 -4.066 39.111 1.00 89.25 89 VAL A CA 1
ATOM 734 C C . VAL A 1 89 ? -17.725 -3.297 40.234 1.00 89.25 89 VAL A C 1
ATOM 736 O O . VAL A 1 89 ? -17.652 -3.779 41.362 1.00 89.25 89 VAL A O 1
ATOM 739 N N . LEU A 1 90 ? -17.249 -2.085 39.946 1.00 83.31 90 LEU A N 1
ATOM 740 C CA . LEU A 1 90 ? -16.601 -1.222 40.929 1.00 83.31 90 LEU A CA 1
ATOM 741 C C . LEU A 1 90 ? -17.587 -0.738 42.000 1.00 83.31 90 LEU A C 1
ATOM 743 O O . LEU A 1 90 ? -17.221 -0.678 43.170 1.00 83.31 90 LEU A O 1
ATOM 747 N N . GLY A 1 91 ? -18.834 -0.442 41.624 1.00 77.38 91 GLY A N 1
ATOM 748 C CA . GLY A 1 91 ? -19.903 -0.065 42.551 1.00 77.38 91 GLY A CA 1
ATOM 749 C C . GLY A 1 91 ? -20.405 -1.219 43.427 1.00 77.38 91 GLY A C 1
ATOM 750 O O . GLY A 1 91 ? -20.864 -0.981 44.540 1.00 77.38 91 GLY A O 1
ATOM 751 N N . ALA A 1 92 ? -20.293 -2.464 42.957 1.00 74.38 92 ALA A N 1
ATOM 752 C CA . ALA A 1 92 ? -20.666 -3.664 43.708 1.00 74.38 92 ALA A CA 1
ATOM 753 C C . ALA A 1 92 ? -19.593 -4.120 44.718 1.00 74.38 92 ALA A C 1
ATOM 755 O O . ALA A 1 92 ? -19.887 -4.936 45.592 1.00 74.38 92 ALA A O 1
ATOM 756 N N . CYS A 1 93 ? -18.364 -3.601 44.632 1.00 58.88 93 CYS A N 1
ATOM 757 C CA . CYS A 1 93 ? -17.311 -3.856 45.613 1.00 58.88 93 CYS A CA 1
ATOM 758 C C . CYS A 1 93 ? -17.512 -2.978 46.864 1.00 58.88 93 CYS A C 1
ATOM 760 O O . CYS A 1 93 ? -17.446 -1.751 46.763 1.00 58.88 93 CYS A O 1
ATOM 762 N N . PRO A 1 94 ? -17.692 -3.558 48.067 1.00 61.28 94 PRO A N 1
ATOM 763 C CA . PRO A 1 94 ? -17.770 -2.778 49.295 1.00 61.28 94 PRO A CA 1
ATOM 764 C C . PRO A 1 94 ? -16.477 -1.968 49.503 1.00 61.28 94 PRO A C 1
ATOM 766 O O . PRO A 1 94 ? -15.381 -2.522 49.343 1.00 61.28 94 PRO A O 1
ATOM 769 N N . PRO A 1 95 ? -16.554 -0.694 49.930 1.00 60.69 95 PRO A N 1
ATOM 770 C CA . PRO A 1 95 ? -15.369 0.134 50.184 1.00 60.69 95 PRO A CA 1
ATOM 771 C C . PRO A 1 95 ? -14.438 -0.455 51.262 1.00 60.69 95 PRO A C 1
ATOM 773 O O . PRO A 1 95 ? -13.263 -0.100 51.330 1.00 60.69 95 PRO A O 1
ATOM 776 N N . GLU A 1 96 ? -14.936 -1.394 52.068 1.00 55.44 96 GLU A N 1
ATOM 777 C CA . GLU A 1 96 ? -14.219 -2.056 53.163 1.00 55.44 96 GLU A CA 1
ATOM 778 C C . GLU A 1 96 ? -13.508 -3.356 52.743 1.00 55.44 96 GLU A C 1
ATOM 780 O O . GLU A 1 96 ? -12.524 -3.741 53.371 1.00 55.44 96 GLU A O 1
ATOM 785 N N . ALA A 1 97 ? -13.928 -3.996 51.641 1.00 52.81 97 ALA A N 1
ATOM 786 C CA . ALA A 1 97 ? -13.234 -5.156 51.062 1.00 52.81 97 ALA A CA 1
ATOM 787 C C . ALA A 1 97 ? -11.990 -4.750 50.246 1.00 52.81 97 ALA A C 1
ATOM 789 O O . ALA A 1 97 ? -11.164 -5.582 49.879 1.00 52.81 97 ALA A O 1
ATOM 790 N N . SER A 1 98 ? -11.834 -3.449 49.998 1.00 54.50 98 SER A N 1
ATOM 791 C CA . SER A 1 98 ? -10.724 -2.848 49.263 1.00 54.50 98 SER A CA 1
ATOM 792 C C . SER A 1 98 ? -9.601 -2.409 50.206 1.00 54.50 98 SER A C 1
ATOM 794 O O . SER A 1 98 ? -9.074 -1.304 50.078 1.00 54.50 98 SER A O 1
ATOM 796 N N . GLN A 1 99 ? -9.215 -3.241 51.180 1.00 53.03 99 GLN A N 1
ATOM 797 C CA . GLN A 1 99 ? -7.839 -3.155 51.662 1.00 53.03 99 GLN A CA 1
ATOM 798 C C . GLN A 1 99 ? -6.983 -3.811 50.586 1.00 53.03 99 GLN A C 1
ATOM 800 O O . GLN A 1 99 ? -7.052 -5.029 50.424 1.00 53.03 99 GLN A O 1
ATOM 805 N N . PRO A 1 100 ? -6.187 -3.050 49.822 1.00 49.50 100 PRO A N 1
ATOM 806 C CA . PRO A 1 100 ? -5.245 -3.685 48.938 1.00 49.50 100 PRO A CA 1
ATOM 807 C C . PRO A 1 100 ? -4.253 -4.415 49.840 1.00 49.50 100 PRO A C 1
ATOM 809 O O . PRO A 1 100 ? -3.465 -3.793 50.560 1.00 49.50 100 PRO A O 1
ATOM 812 N N . THR A 1 101 ? -4.295 -5.745 49.820 1.00 51.94 101 THR A N 1
ATOM 813 C CA . THR A 1 101 ? -3.175 -6.581 50.243 1.00 51.94 101 THR A CA 1
ATOM 814 C C . THR A 1 101 ? -2.053 -6.350 49.235 1.00 51.94 101 THR A C 1
ATOM 816 O O . THR A 1 101 ? -1.756 -7.173 48.377 1.00 51.94 101 THR A O 1
ATOM 819 N N . PHE A 1 102 ? -1.463 -5.158 49.284 1.00 47.66 102 PHE A N 1
ATOM 820 C CA . PHE A 1 102 ? -0.196 -4.902 48.637 1.00 47.66 102 PHE A CA 1
ATOM 821 C C . PHE A 1 102 ? 0.855 -5.773 49.339 1.00 47.66 102 PHE A C 1
ATOM 823 O O . PHE A 1 102 ? 0.862 -5.835 50.575 1.00 47.66 102 PHE A O 1
ATOM 830 N N . PRO A 1 103 ? 1.771 -6.408 48.589 1.00 48.81 103 PRO A N 1
ATOM 831 C CA . PRO A 1 103 ? 2.959 -7.018 49.170 1.00 48.81 103 PRO A CA 1
ATOM 832 C C . PRO A 1 103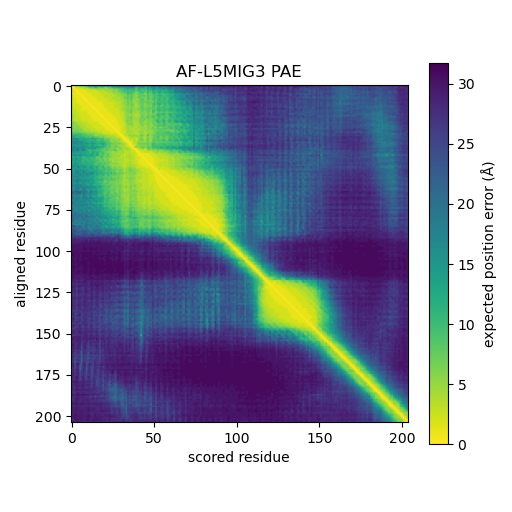 ? 3.715 -5.990 50.039 1.00 48.81 103 PRO A C 1
ATOM 834 O O . PRO A 1 103 ? 3.687 -4.791 49.734 1.00 48.81 103 PRO A O 1
ATOM 837 N N . PRO A 1 104 ? 4.419 -6.409 51.105 1.00 46.47 104 PRO A N 1
ATOM 838 C CA . PRO A 1 104 ? 4.978 -5.519 52.127 1.00 46.47 104 PRO A CA 1
ATOM 839 C C . PRO A 1 104 ? 6.246 -4.758 51.683 1.00 46.47 104 PRO A C 1
ATOM 841 O O . PRO A 1 104 ? 7.151 -4.545 52.484 1.00 46.47 104 PRO A O 1
ATOM 844 N N . HIS A 1 105 ? 6.334 -4.306 50.429 1.00 44.72 105 HIS A N 1
ATOM 845 C CA . HIS A 1 105 ? 7.520 -3.608 49.910 1.00 44.72 105 HIS A CA 1
ATOM 846 C C . HIS A 1 105 ? 7.302 -2.145 49.514 1.00 44.72 105 HIS A C 1
ATOM 848 O O . HIS A 1 105 ? 8.256 -1.474 49.140 1.00 44.72 105 HIS A O 1
ATOM 854 N N . LEU A 1 106 ? 6.093 -1.596 49.669 1.00 47.75 106 LEU A N 1
ATOM 855 C CA . LEU A 1 106 ? 5.814 -0.188 49.336 1.00 47.75 106 LEU A CA 1
ATOM 856 C C . LEU A 1 106 ? 5.192 0.609 50.494 1.00 47.75 106 LEU A C 1
ATOM 858 O O . LEU A 1 106 ? 4.515 1.610 50.281 1.00 47.75 106 LEU A O 1
ATOM 862 N N . ARG A 1 107 ? 5.458 0.228 51.752 1.00 43.56 107 ARG A N 1
ATOM 863 C CA . ARG A 1 107 ? 5.096 1.038 52.939 1.00 43.56 107 ARG A CA 1
ATOM 864 C C . ARG A 1 107 ? 6.128 2.129 53.264 1.00 43.56 107 ARG A C 1
ATOM 866 O O . ARG A 1 107 ? 6.355 2.456 54.422 1.00 43.56 107 ARG A O 1
ATOM 873 N N . GLY A 1 108 ? 6.749 2.695 52.231 1.00 44.31 108 GLY A N 1
ATOM 874 C CA . GLY A 1 108 ? 7.882 3.611 52.341 1.00 44.31 108 GLY A CA 1
ATOM 875 C C . GLY A 1 108 ? 7.636 5.025 51.821 1.00 44.31 108 GLY A C 1
ATOM 876 O O . GLY A 1 108 ? 8.589 5.653 51.386 1.00 44.31 108 GLY A O 1
ATOM 877 N N . ARG A 1 109 ? 6.400 5.541 51.816 1.00 38.19 109 ARG A N 1
ATOM 878 C CA . ARG A 1 109 ? 6.148 6.997 51.821 1.00 38.19 109 ARG A CA 1
ATOM 879 C C . ARG A 1 109 ? 4.680 7.281 52.102 1.00 38.19 109 ARG A C 1
ATOM 881 O O . ARG A 1 109 ? 3.812 7.120 51.251 1.00 38.19 109 ARG A O 1
ATOM 888 N N . GLY A 1 110 ? 4.396 7.678 53.336 1.00 44.69 110 GLY A N 1
ATOM 889 C CA . GLY A 1 110 ? 3.086 8.190 53.703 1.00 44.69 110 GLY A CA 1
ATOM 890 C C . GLY A 1 110 ? 2.790 9.497 52.971 1.00 44.69 110 GLY A C 1
ATOM 891 O O . GLY A 1 110 ? 3.654 10.364 52.875 1.00 44.69 110 GLY A O 1
ATOM 892 N N . ARG A 1 111 ? 1.558 9.640 52.475 1.00 41.28 111 ARG A N 1
ATOM 893 C CA . ARG A 1 111 ? 0.526 10.552 53.009 1.00 41.28 111 ARG A CA 1
ATOM 894 C C . ARG A 1 111 ? -0.548 10.738 51.932 1.00 41.28 111 ARG A C 1
ATOM 896 O O . ARG A 1 111 ? -0.305 11.341 50.894 1.00 41.28 111 ARG A O 1
ATOM 903 N N . ARG A 1 112 ? -1.753 10.216 52.186 1.00 50.59 112 ARG A N 1
ATOM 904 C CA . ARG A 1 112 ? -2.959 10.564 51.421 1.00 50.59 112 ARG A CA 1
ATOM 905 C C . ARG A 1 112 ? -3.238 12.054 51.618 1.00 50.59 112 ARG A C 1
ATOM 907 O O . ARG A 1 112 ? -3.582 12.469 52.720 1.00 50.59 112 ARG A O 1
ATOM 914 N N . ALA A 1 113 ? -3.123 12.822 50.544 1.00 43.50 113 ALA A N 1
ATOM 915 C CA . ALA A 1 113 ? -3.797 14.098 50.368 1.00 43.50 113 ALA A CA 1
ATOM 916 C C . ALA A 1 113 ? -4.251 14.166 48.902 1.00 43.50 113 ALA A C 1
ATOM 918 O O . ALA A 1 113 ? -3.427 14.244 47.999 1.00 43.50 113 ALA A O 1
ATOM 919 N N . SER A 1 114 ? -5.560 14.037 48.677 1.00 49.22 114 SER A N 1
ATOM 920 C CA . SER A 1 114 ? -6.279 14.514 47.482 1.00 49.22 114 SER A CA 1
ATOM 921 C C . SER A 1 114 ? -5.594 14.291 46.117 1.00 49.22 114 SER A C 1
ATOM 923 O O . SER A 1 114 ? -5.325 15.237 45.380 1.00 49.22 114 SER A O 1
ATOM 925 N N . ALA A 1 115 ? -5.327 13.040 45.737 1.00 48.72 115 ALA A N 1
ATOM 926 C CA . ALA A 1 115 ? -4.562 12.705 44.530 1.00 48.72 115 ALA A CA 1
ATOM 927 C C . ALA A 1 115 ? -5.377 12.734 43.211 1.00 48.72 115 ALA A C 1
ATOM 929 O O . ALA A 1 115 ? -5.284 11.814 42.408 1.00 48.72 115 ALA A O 1
ATOM 930 N N . ARG A 1 116 ? -6.180 13.780 42.964 1.00 50.69 116 ARG A N 1
ATOM 931 C CA . ARG A 1 116 ? -6.724 14.054 41.611 1.00 50.69 116 ARG A CA 1
ATOM 932 C C . ARG A 1 116 ? -5.827 14.992 40.796 1.00 50.69 116 ARG A C 1
ATOM 934 O O . ARG A 1 116 ? -5.757 14.856 39.584 1.00 50.69 116 ARG A O 1
ATOM 941 N N . GLY A 1 117 ? -5.112 15.902 41.459 1.00 57.06 117 GLY A N 1
ATOM 942 C CA . GLY A 1 117 ? -4.170 16.827 40.816 1.00 57.06 117 GLY A CA 1
ATOM 943 C C . GLY A 1 117 ? -2.888 16.175 40.269 1.00 57.06 117 GLY A C 1
ATOM 944 O O . GLY A 1 117 ? -2.517 16.491 39.147 1.00 57.06 117 GLY A O 1
ATOM 945 N N . PRO A 1 118 ? -2.217 15.254 40.993 1.00 66.56 118 PRO A N 1
ATOM 946 C CA . PRO A 1 118 ? -0.934 14.692 40.548 1.00 66.56 118 PRO A CA 1
ATOM 947 C C . PRO A 1 118 ? -1.045 13.799 39.304 1.00 66.56 118 PRO A C 1
ATOM 949 O O . PRO A 1 118 ? -0.250 13.935 38.382 1.00 66.56 118 PRO A O 1
ATOM 952 N N . VAL A 1 119 ? -2.078 12.952 39.234 1.00 73.25 119 VAL A N 1
ATOM 953 C CA . VAL A 1 119 ? -2.277 12.003 38.120 1.00 73.25 119 VAL A CA 1
ATOM 954 C C . VAL A 1 119 ? -2.624 12.726 36.813 1.00 73.25 119 VAL A C 1
ATOM 956 O O . VAL A 1 119 ? -2.241 12.281 35.737 1.00 73.25 119 VAL A O 1
ATOM 959 N N . ALA A 1 120 ? -3.313 13.869 36.890 1.00 75.06 120 ALA A N 1
ATOM 960 C CA . ALA A 1 120 ? -3.617 14.684 35.716 1.00 75.06 120 ALA A CA 1
ATOM 961 C C . ALA A 1 120 ? -2.347 15.276 35.080 1.00 75.06 120 ALA A C 1
ATOM 963 O O . ALA A 1 120 ? -2.222 15.270 33.859 1.00 75.06 120 ALA A O 1
ATOM 964 N N . TRP A 1 121 ? -1.386 15.729 35.894 1.00 74.88 121 TRP A N 1
ATOM 965 C CA . TRP A 1 121 ? -0.095 16.224 35.404 1.00 74.88 121 TRP A CA 1
ATOM 966 C C . TRP A 1 121 ? 0.774 15.110 34.817 1.00 74.88 121 TRP A C 1
ATOM 968 O O . TRP A 1 121 ? 1.404 15.313 33.784 1.00 74.88 121 TRP A O 1
ATOM 978 N N . GLU A 1 122 ? 0.772 13.925 35.428 1.00 86.00 122 GLU A N 1
ATOM 979 C CA . GLU A 1 122 ? 1.487 12.753 34.903 1.00 86.00 122 GLU A CA 1
ATOM 980 C C . GLU A 1 122 ? 0.909 12.280 33.561 1.00 86.00 122 GLU A C 1
ATOM 982 O O . GLU A 1 122 ? 1.662 11.999 32.630 1.00 86.00 122 GLU A O 1
ATOM 987 N N . LEU A 1 123 ? -0.422 12.251 33.424 1.00 88.19 123 LEU A N 1
ATOM 988 C CA . LEU A 1 123 ? -1.088 11.939 32.155 1.00 88.19 123 LEU A CA 1
ATOM 989 C C . LEU A 1 123 ? -0.791 12.986 31.081 1.00 88.19 123 LEU A C 1
ATOM 991 O O . LEU A 1 123 ? -0.528 12.624 29.936 1.00 88.19 123 LEU A O 1
ATOM 995 N N . GLN A 1 124 ? -0.800 14.267 31.450 1.00 89.44 124 GLN A N 1
ATOM 996 C CA . GLN A 1 124 ? -0.460 15.359 30.543 1.00 89.44 124 GLN A CA 1
ATOM 997 C C . GLN A 1 124 ? 0.988 15.232 30.041 1.00 89.44 124 GLN A C 1
ATOM 999 O O . GLN A 1 124 ? 1.223 15.315 28.837 1.00 89.44 124 GLN A O 1
ATOM 1004 N N . ALA A 1 125 ? 1.939 14.943 30.933 1.00 89.56 125 ALA A N 1
ATOM 1005 C CA . ALA A 1 125 ? 3.339 14.727 30.573 1.00 89.56 125 ALA A CA 1
ATOM 1006 C C . ALA A 1 125 ? 3.515 13.520 29.634 1.00 89.56 125 ALA A C 1
ATOM 1008 O O . ALA A 1 125 ? 4.169 13.624 28.597 1.00 89.56 125 ALA A O 1
ATOM 1009 N N . LEU A 1 126 ? 2.858 12.395 29.934 1.00 90.12 126 LEU A N 1
ATOM 1010 C CA . LEU A 1 126 ? 2.852 11.210 29.068 1.00 90.12 126 LEU A CA 1
ATOM 1011 C C . LEU A 1 126 ? 2.259 11.498 27.685 1.00 90.12 126 LEU A C 1
ATOM 1013 O O . LEU A 1 126 ? 2.758 11.006 26.671 1.00 90.12 126 LEU A O 1
ATOM 1017 N N . GLN A 1 127 ? 1.195 12.297 27.623 1.00 93.06 127 GLN A N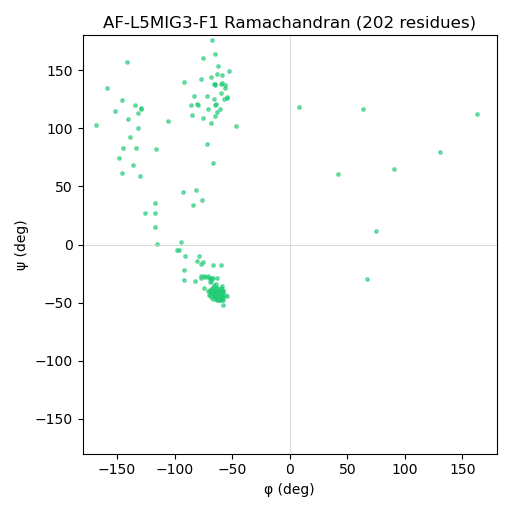 1
ATOM 1018 C CA . GLN A 1 127 ? 0.575 12.686 26.363 1.00 93.06 127 GLN A CA 1
ATOM 1019 C C . GLN A 1 127 ? 1.517 13.557 25.522 1.00 93.06 127 GLN A C 1
ATOM 1021 O O . GLN A 1 127 ? 1.611 13.357 24.309 1.00 93.06 127 GLN A O 1
ATOM 1026 N N . GLU A 1 128 ? 2.242 14.480 26.151 1.00 92.81 128 GLU A N 1
ATOM 1027 C CA . GLU A 1 128 ? 3.250 15.320 25.499 1.00 92.81 128 GLU A CA 1
ATOM 1028 C C . GLU A 1 128 ? 4.434 14.498 24.974 1.00 92.81 128 GLU A C 1
ATOM 1030 O O . GLU A 1 128 ? 4.822 14.656 23.813 1.00 92.81 128 GLU A O 1
ATOM 1035 N N . GLU A 1 129 ? 4.948 13.552 25.765 1.00 92.56 129 GLU A N 1
ATOM 1036 C CA . GLU A 1 129 ? 6.000 12.623 25.332 1.00 92.56 129 GLU A C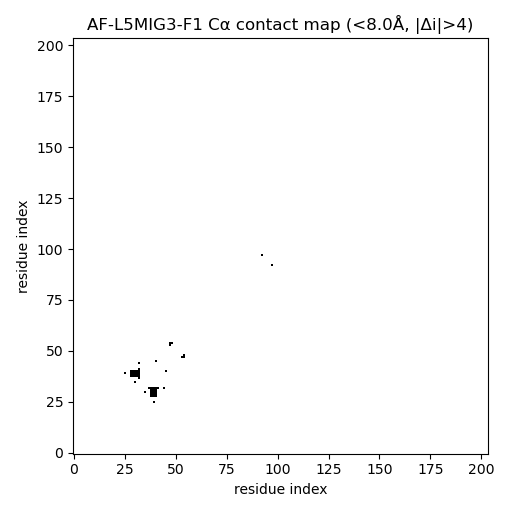A 1
ATOM 1037 C C . GLU A 1 129 ? 5.562 11.788 24.123 1.00 92.56 129 GLU A C 1
ATOM 1039 O O . GLU A 1 129 ? 6.306 11.635 23.147 1.00 92.56 129 GLU A O 1
ATOM 1044 N N . LEU A 1 130 ? 4.327 11.281 24.146 1.00 93.25 130 LEU A N 1
ATOM 1045 C CA . LEU A 1 130 ? 3.794 10.465 23.062 1.00 93.25 130 LEU A CA 1
ATOM 1046 C C . LEU A 1 130 ? 3.607 11.289 21.780 1.00 93.25 130 LEU A C 1
ATOM 1048 O O . LEU A 1 130 ? 3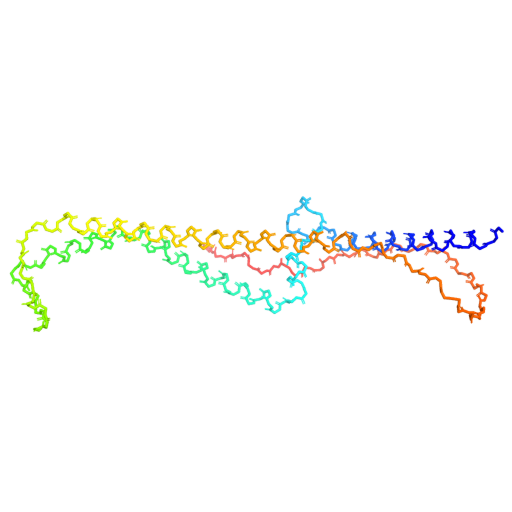.971 10.832 20.694 1.00 93.25 130 LEU A O 1
ATOM 1052 N N . GLN A 1 131 ? 3.107 12.523 21.890 1.00 89.25 131 GLN A N 1
ATOM 1053 C CA . GLN A 1 131 ? 3.004 13.448 20.757 1.00 89.25 131 GLN A CA 1
ATOM 1054 C C . GLN A 1 131 ? 4.381 13.796 20.179 1.00 89.25 131 GLN A C 1
ATOM 1056 O O . GLN A 1 131 ? 4.551 13.778 18.957 1.00 89.25 131 GLN A O 1
ATOM 1061 N N . ALA A 1 132 ? 5.383 14.036 21.030 1.00 92.44 132 ALA A N 1
ATOM 1062 C CA . ALA A 1 132 ? 6.754 14.289 20.597 1.00 92.44 132 ALA A CA 1
ATOM 1063 C C . ALA A 1 132 ? 7.348 13.081 19.853 1.00 92.44 132 ALA A C 1
ATOM 1065 O O . ALA A 1 132 ? 7.909 13.236 18.765 1.00 92.44 132 ALA A O 1
ATOM 1066 N N . ALA A 1 133 ? 7.160 11.865 20.374 1.00 89.94 133 ALA A N 1
ATOM 1067 C CA . ALA A 1 133 ? 7.631 10.636 19.738 1.00 89.94 133 ALA A CA 1
ATOM 1068 C C . ALA A 1 133 ? 6.945 10.376 18.384 1.00 89.94 133 ALA A C 1
ATOM 1070 O O . ALA A 1 133 ? 7.602 10.029 17.394 1.00 89.94 133 ALA A O 1
ATOM 1071 N N . VAL A 1 134 ? 5.626 10.587 18.304 1.00 91.44 134 VAL A N 1
ATOM 1072 C CA . VAL A 1 134 ? 4.863 10.478 17.051 1.00 91.44 134 VAL A CA 1
ATOM 1073 C C . VAL A 1 134 ? 5.324 11.532 16.042 1.00 91.44 134 VAL A C 1
ATOM 1075 O O . VAL A 1 134 ? 5.539 11.202 14.872 1.00 91.44 134 VAL A O 1
ATOM 1078 N N . GLY A 1 135 ? 5.527 12.775 16.482 1.00 92.50 135 GLY A N 1
ATOM 1079 C CA . GLY A 1 135 ? 6.051 13.867 15.663 1.00 92.50 135 GLY A CA 1
ATOM 1080 C C . GLY A 1 135 ? 7.440 13.558 15.105 1.00 92.50 135 GLY A C 1
ATOM 1081 O O . GLY A 1 135 ? 7.652 13.655 13.896 1.00 92.50 135 GLY A O 1
ATOM 1082 N N . ALA A 1 136 ? 8.356 13.083 15.951 1.00 87.81 136 ALA A N 1
ATOM 1083 C CA . ALA A 1 136 ? 9.702 12.681 15.552 1.00 87.81 136 ALA A CA 1
ATOM 1084 C C . ALA A 1 136 ? 9.679 11.540 14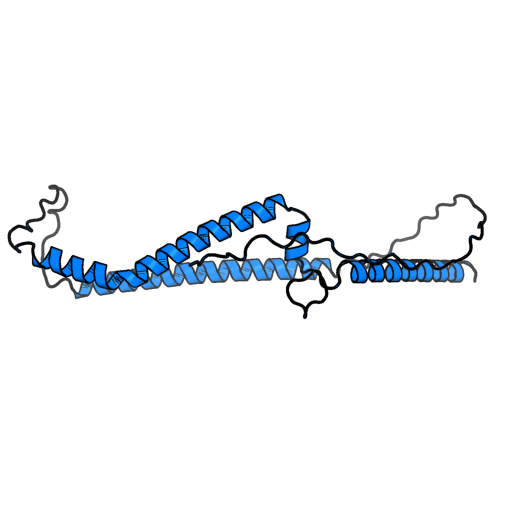.525 1.00 87.81 136 ALA A C 1
ATOM 1086 O O . ALA A 1 136 ? 10.367 11.596 13.505 1.00 87.81 136 ALA A O 1
ATOM 1087 N N . ARG A 1 137 ? 8.828 10.529 14.734 1.00 90.12 137 ARG A N 1
ATOM 1088 C CA . ARG A 1 137 ? 8.678 9.407 13.799 1.00 90.12 137 ARG A CA 1
ATOM 1089 C C . ARG A 1 137 ? 8.084 9.841 12.458 1.00 90.12 137 ARG A C 1
ATOM 1091 O O . ARG A 1 137 ? 8.549 9.381 11.415 1.00 90.12 137 ARG A O 1
ATOM 1098 N N . ARG A 1 138 ? 7.103 10.752 12.459 1.00 87.56 138 ARG A N 1
ATOM 1099 C CA . ARG A 1 13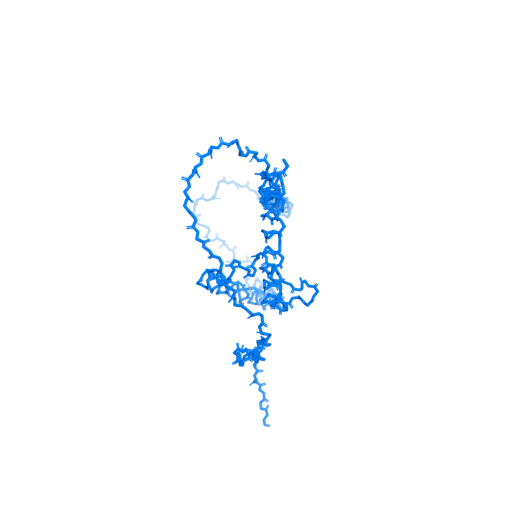8 ? 6.552 11.354 11.229 1.00 87.56 138 ARG A CA 1
ATOM 1100 C C . ARG A 1 138 ? 7.599 12.187 10.492 1.00 87.56 138 ARG A C 1
ATOM 1102 O O . ARG A 1 138 ? 7.721 12.053 9.277 1.00 87.56 138 ARG A O 1
ATOM 1109 N N . ALA A 1 139 ? 8.381 12.993 11.208 1.00 88.62 139 ALA A N 1
ATOM 1110 C CA . ALA A 1 139 ? 9.451 13.800 10.628 1.00 88.62 139 ALA A CA 1
ATOM 1111 C C . ALA A 1 139 ? 10.556 12.926 10.014 1.00 88.62 139 ALA A C 1
ATOM 1113 O O . ALA A 1 139 ? 10.961 13.161 8.876 1.00 88.62 139 ALA A O 1
ATOM 1114 N N . ALA A 1 140 ? 10.986 11.876 10.718 1.00 88.50 140 ALA A N 1
ATOM 1115 C CA . ALA A 1 140 ? 11.964 10.913 10.216 1.00 88.50 140 ALA A CA 1
ATOM 1116 C C . ALA A 1 140 ? 11.458 10.182 8.963 1.00 88.50 140 ALA A C 1
ATOM 1118 O O . ALA A 1 140 ? 12.189 10.039 7.982 1.00 88.50 140 ALA A O 1
ATOM 1119 N N . TRP A 1 141 ? 10.188 9.765 8.960 1.00 83.31 141 TRP A N 1
ATOM 1120 C CA . TRP A 1 141 ? 9.566 9.162 7.784 1.00 83.31 141 TRP A CA 1
ATOM 1121 C C . TRP A 1 141 ? 9.514 10.141 6.601 1.00 83.31 141 TRP A C 1
ATOM 1123 O O . TRP A 1 141 ? 9.959 9.795 5.507 1.00 83.31 141 TRP A O 1
ATOM 1133 N N . ALA A 1 142 ? 9.074 11.384 6.821 1.00 84.94 142 ALA A N 1
ATOM 1134 C CA . ALA A 1 142 ? 9.024 12.414 5.783 1.00 84.94 142 ALA A CA 1
ATOM 1135 C C . ALA A 1 142 ? 10.418 12.750 5.224 1.00 84.94 142 ALA A C 1
ATOM 1137 O O . ALA A 1 142 ? 10.580 12.893 4.012 1.00 84.94 142 ALA A O 1
ATOM 1138 N N . ALA A 1 143 ? 11.441 12.829 6.080 1.00 85.62 143 ALA A N 1
ATOM 1139 C CA . ALA A 1 143 ? 12.827 13.023 5.662 1.00 85.62 143 ALA A CA 1
ATOM 1140 C C . ALA A 1 143 ? 13.328 11.856 4.800 1.00 85.62 143 ALA A C 1
ATOM 1142 O O . ALA A 1 143 ? 13.969 12.085 3.776 1.00 85.62 143 ALA A O 1
ATOM 1143 N N . ARG A 1 144 ? 12.982 10.612 5.158 1.00 82.50 144 ARG A N 1
ATOM 1144 C CA . ARG A 1 144 ? 13.337 9.421 4.375 1.00 82.50 144 ARG A CA 1
ATOM 1145 C C . ARG A 1 144 ? 12.694 9.439 2.989 1.00 82.50 144 ARG A C 1
ATOM 1147 O O . ARG A 1 144 ? 13.384 9.182 2.008 1.00 82.50 144 ARG A O 1
ATOM 1154 N N . VAL A 1 145 ? 11.414 9.803 2.902 1.00 73.75 145 VAL A N 1
ATOM 1155 C CA . VAL A 1 145 ? 10.693 9.940 1.624 1.00 73.75 145 VAL A CA 1
ATOM 1156 C C . VAL A 1 145 ? 11.320 11.033 0.754 1.00 73.75 145 VAL A C 1
ATOM 1158 O O . VAL A 1 145 ? 11.591 10.796 -0.421 1.00 73.75 145 VAL A O 1
ATOM 1161 N N . ARG A 1 146 ? 11.636 12.205 1.322 1.00 76.50 146 ARG A N 1
ATOM 1162 C CA . ARG A 1 146 ? 12.312 13.292 0.587 1.00 76.50 146 ARG A CA 1
ATOM 1163 C C . ARG A 1 146 ? 13.708 12.891 0.113 1.00 76.50 146 ARG A C 1
ATOM 1165 O O . ARG A 1 146 ? 14.049 13.129 -1.038 1.00 76.50 146 ARG A O 1
ATOM 1172 N N . ALA A 1 147 ? 14.502 12.245 0.966 1.00 71.06 147 ALA A N 1
ATOM 1173 C CA . ALA A 1 147 ? 15.834 11.763 0.606 1.00 71.06 147 ALA A CA 1
ATOM 1174 C C . ALA A 1 147 ? 15.785 10.688 -0.489 1.00 71.06 147 ALA A C 1
ATOM 1176 O O . ALA A 1 147 ? 16.676 10.622 -1.335 1.00 71.06 147 ALA A O 1
ATOM 1177 N N . GLN A 1 148 ? 14.739 9.860 -0.497 1.00 62.78 148 GLN A N 1
ATOM 1178 C CA . GLN A 1 148 ? 14.501 8.892 -1.560 1.00 62.78 148 GLN A CA 1
ATOM 1179 C C . GLN A 1 148 ? 14.072 9.596 -2.855 1.00 62.78 148 GLN A C 1
ATOM 1181 O O . GLN A 1 148 ? 14.619 9.273 -3.900 1.00 62.78 148 GLN A O 1
ATOM 1186 N N . GLY A 1 149 ? 13.229 10.632 -2.800 1.00 58.59 149 GLY A N 1
ATOM 1187 C CA . GLY A 1 149 ? 12.904 11.482 -3.956 1.00 58.59 149 GLY A CA 1
ATOM 1188 C C . GLY A 1 149 ? 14.123 12.191 -4.569 1.00 58.59 149 GLY A C 1
ATOM 1189 O O . GLY A 1 149 ? 14.321 12.143 -5.781 1.00 58.59 149 GLY A O 1
ATOM 1190 N N . CYS A 1 150 ? 15.011 12.765 -3.748 1.00 52.44 150 CYS A N 1
ATOM 1191 C CA . CYS A 1 150 ? 16.230 13.430 -4.231 1.00 52.44 150 CYS A CA 1
ATOM 1192 C C . CYS A 1 150 ? 17.253 12.457 -4.839 1.00 52.44 150 CYS A C 1
ATOM 1194 O O . CYS A 1 150 ? 17.998 12.830 -5.745 1.00 52.44 150 CYS A O 1
ATOM 1196 N N . ARG A 1 151 ? 17.287 11.201 -4.373 1.00 45.06 151 ARG A N 1
ATOM 1197 C CA . ARG A 1 151 ? 18.181 10.171 -4.924 1.00 45.06 151 ARG A CA 1
ATOM 1198 C C . ARG A 1 151 ? 17.816 9.803 -6.367 1.00 45.06 151 ARG A C 1
ATOM 1200 O O . ARG A 1 151 ? 18.716 9.478 -7.130 1.00 45.06 151 ARG A O 1
ATOM 1207 N N . HIS A 1 152 ? 16.542 9.930 -6.743 1.00 47.84 152 HIS A N 1
ATOM 1208 C CA . HIS A 1 152 ? 16.073 9.733 -8.119 1.00 47.84 152 HIS A CA 1
ATOM 1209 C C . HIS A 1 152 ? 16.283 10.976 -9.001 1.00 47.84 152 HIS A C 1
ATOM 1211 O O . HIS A 1 152 ? 16.569 10.839 -10.186 1.00 47.84 152 HIS A O 1
ATOM 1217 N N . ALA A 1 153 ? 16.230 12.186 -8.427 1.00 45.06 153 ALA A N 1
ATOM 1218 C CA . ALA A 1 153 ? 16.527 13.424 -9.158 1.00 45.06 153 ALA A CA 1
ATOM 1219 C C . ALA A 1 153 ? 18.020 13.562 -9.527 1.00 45.06 153 ALA A C 1
ATOM 1221 O O . ALA A 1 153 ? 18.352 14.106 -10.576 1.00 45.06 153 ALA A O 1
ATOM 1222 N N . PHE A 1 154 ? 18.937 13.043 -8.699 1.00 38.41 154 PHE A N 1
ATOM 1223 C CA . PHE A 1 154 ? 20.380 13.111 -8.976 1.00 38.41 154 PHE A CA 1
ATOM 1224 C C . PHE A 1 154 ? 20.842 12.100 -10.039 1.00 38.41 154 PHE A C 1
ATOM 1226 O O . PHE A 1 154 ? 21.817 12.345 -10.748 1.00 38.41 154 PHE A O 1
ATOM 1233 N N . THR A 1 155 ? 20.137 10.975 -10.197 1.00 49.66 155 THR A N 1
ATOM 1234 C CA . THR A 1 155 ? 20.449 9.984 -11.239 1.00 49.66 155 THR A CA 1
ATOM 1235 C C . THR A 1 155 ? 20.019 10.416 -12.642 1.00 49.66 155 THR A C 1
ATOM 1237 O O . THR A 1 155 ? 20.528 9.861 -13.611 1.00 49.66 155 THR A O 1
ATOM 1240 N N . ASP A 1 156 ? 19.162 11.434 -12.771 1.00 43.47 156 ASP A N 1
ATOM 1241 C CA . ASP A 1 156 ? 18.609 11.882 -14.060 1.00 43.47 156 ASP A CA 1
ATOM 1242 C C . ASP A 1 156 ? 19.391 13.049 -14.708 1.00 43.47 156 ASP A C 1
ATOM 1244 O O . ASP A 1 156 ? 19.026 13.555 -15.764 1.00 43.47 156 ASP A O 1
ATOM 1248 N N . HIS A 1 157 ? 20.496 13.506 -14.099 1.00 41.09 157 HIS A N 1
ATOM 1249 C CA . HIS A 1 157 ? 21.351 14.588 -14.634 1.00 41.09 157 HIS A CA 1
ATOM 1250 C C . HIS A 1 157 ? 22.788 14.151 -14.970 1.00 41.09 157 HIS A C 1
ATOM 1252 O O . HIS A 1 157 ? 23.672 14.977 -15.196 1.00 41.09 157 HIS A O 1
ATOM 1258 N N . GLY A 1 158 ? 23.035 12.842 -15.053 1.00 38.91 158 GLY A N 1
ATOM 1259 C CA . GLY A 1 158 ? 24.369 12.263 -15.217 1.00 38.91 158 GLY A CA 1
ATOM 1260 C C . GLY A 1 158 ? 24.607 11.481 -16.509 1.00 38.91 158 GLY A C 1
ATOM 1261 O O . GLY A 1 158 ? 25.318 10.486 -16.455 1.00 38.91 158 GLY A O 1
ATOM 1262 N N . SER A 1 159 ? 24.051 11.876 -17.662 1.00 39.75 159 SER A N 1
ATOM 1263 C CA . SER A 1 159 ? 24.381 11.233 -18.951 1.00 39.75 159 SER A CA 1
ATOM 1264 C C . SER A 1 159 ? 24.753 12.248 -20.038 1.00 39.75 159 SER A C 1
ATOM 1266 O O . SER A 1 159 ? 24.147 12.346 -21.097 1.00 39.75 159 SER A O 1
ATOM 1268 N N . SER A 1 160 ? 25.793 13.033 -19.756 1.00 38.28 160 SER A N 1
ATOM 1269 C CA . SER A 1 160 ? 26.577 13.757 -20.763 1.00 38.28 160 SER A CA 1
ATOM 1270 C C . SER A 1 160 ? 28.062 13.608 -20.425 1.00 38.28 160 SER A C 1
ATOM 1272 O O . SER A 1 160 ? 28.737 14.554 -20.021 1.00 38.28 160 SER A O 1
ATOM 1274 N N . ARG A 1 161 ? 28.591 12.387 -20.558 1.00 37.59 161 ARG A N 1
ATOM 1275 C CA . ARG A 1 161 ? 30.037 12.170 -20.692 1.00 37.59 161 ARG A CA 1
ATOM 1276 C C . ARG A 1 161 ? 30.328 11.811 -22.141 1.00 37.59 161 ARG A C 1
ATOM 1278 O O . ARG A 1 161 ? 30.013 10.717 -22.598 1.00 37.59 161 ARG A O 1
ATOM 1285 N N . GLY A 1 162 ? 30.907 12.776 -22.854 1.00 37.56 162 GLY A N 1
ATOM 1286 C CA . GLY A 1 162 ? 31.415 12.596 -24.205 1.00 37.56 162 GLY A CA 1
ATOM 1287 C C . GLY A 1 162 ? 32.450 11.477 -24.242 1.00 37.56 162 GLY A C 1
ATOM 1288 O O . GLY A 1 162 ? 33.427 11.496 -23.496 1.00 37.56 162 GLY A O 1
ATOM 1289 N N . PHE A 1 163 ? 32.222 10.500 -25.116 1.00 33.47 163 PHE A N 1
ATOM 1290 C CA . PHE A 1 163 ? 33.195 9.458 -25.397 1.00 33.47 163 PHE A CA 1
ATOM 1291 C C . PHE A 1 163 ? 34.174 9.959 -26.460 1.00 33.47 163 PHE A C 1
ATOM 1293 O O . PHE A 1 163 ? 33.816 10.192 -27.619 1.00 33.47 163 PHE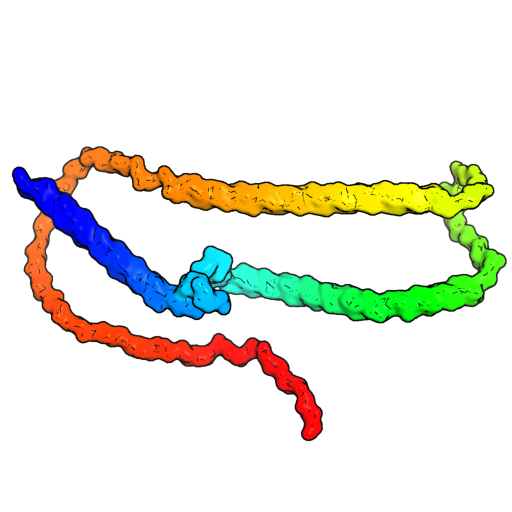 A O 1
ATOM 1300 N N . ALA A 1 164 ? 35.415 10.153 -26.016 1.00 35.47 164 ALA A N 1
ATOM 1301 C CA . ALA A 1 164 ? 36.583 10.367 -26.848 1.00 35.47 164 ALA A CA 1
ATOM 1302 C C . ALA A 1 164 ? 36.790 9.176 -27.796 1.00 35.47 164 ALA A C 1
ATOM 1304 O O . ALA A 1 164 ? 36.479 8.028 -27.479 1.00 35.47 164 ALA A O 1
ATOM 1305 N N . GLY A 1 165 ? 37.286 9.481 -28.993 1.00 35.47 165 GLY A N 1
ATOM 1306 C CA . GLY A 1 165 ? 37.447 8.516 -30.066 1.00 35.47 165 GLY A CA 1
ATOM 1307 C C . GLY A 1 165 ? 38.471 7.428 -29.756 1.00 35.47 165 GLY A C 1
ATOM 1308 O O . GLY A 1 165 ? 39.576 7.708 -29.310 1.00 35.47 165 GLY A O 1
ATOM 1309 N N . ALA A 1 166 ? 38.124 6.202 -30.126 1.00 34.91 166 ALA A N 1
ATOM 1310 C CA . ALA A 1 166 ? 39.078 5.163 -30.471 1.00 34.91 166 ALA A CA 1
ATOM 1311 C C . ALA A 1 166 ? 38.572 4.501 -31.756 1.00 34.91 166 ALA A C 1
ATOM 1313 O O . ALA A 1 166 ? 37.431 4.045 -31.838 1.00 34.91 166 ALA A O 1
ATOM 1314 N N . GLY A 1 167 ? 39.395 4.563 -32.802 1.00 37.75 167 GLY A N 1
ATOM 1315 C CA . GLY A 1 167 ? 39.130 3.912 -34.074 1.00 37.75 167 GLY A CA 1
ATOM 1316 C C . GLY A 1 167 ? 39.293 2.404 -33.933 1.00 37.75 167 GLY A C 1
ATOM 1317 O O . GLY A 1 167 ? 40.331 1.936 -33.483 1.00 37.75 167 GLY A O 1
ATOM 1318 N N . GLY A 1 168 ? 38.274 1.664 -34.355 1.00 31.97 168 GLY A N 1
ATOM 1319 C CA . GLY A 1 168 ? 38.321 0.222 -34.548 1.00 31.97 168 GLY A CA 1
ATOM 1320 C C . GLY A 1 168 ? 37.736 -0.090 -35.915 1.00 31.97 168 GLY A C 1
ATOM 1321 O O . GLY A 1 168 ? 36.526 -0.042 -36.110 1.00 31.97 168 GLY A O 1
ATOM 1322 N N . VAL A 1 169 ? 38.619 -0.321 -36.880 1.00 40.88 169 VAL A N 1
ATOM 1323 C CA . VAL A 1 169 ? 38.308 -0.826 -38.217 1.00 40.88 169 VAL A CA 1
ATOM 1324 C C . VAL A 1 169 ? 37.898 -2.282 -38.077 1.00 40.88 169 VAL A C 1
ATOM 1326 O O . VAL A 1 169 ? 38.762 -3.074 -37.735 1.00 40.88 169 VAL A O 1
ATOM 1329 N N . LEU A 1 170 ? 36.657 -2.654 -38.404 1.00 36.81 170 LEU A N 1
ATOM 1330 C CA . LEU A 1 170 ? 36.346 -4.008 -38.869 1.00 36.81 170 LEU A CA 1
ATOM 1331 C C . LEU A 1 170 ? 35.127 -4.026 -39.806 1.00 36.81 170 LEU A C 1
ATOM 1333 O O . LEU A 1 170 ? 34.002 -3.754 -39.410 1.00 36.81 170 LEU A O 1
ATOM 1337 N N . ARG A 1 171 ? 35.451 -4.404 -41.047 1.00 32.88 171 ARG A N 1
ATOM 1338 C CA . ARG A 1 171 ? 34.811 -5.417 -41.897 1.00 32.88 171 ARG A CA 1
ATOM 1339 C C . ARG A 1 171 ? 33.351 -5.198 -42.329 1.00 32.88 171 ARG A C 1
ATOM 1341 O O . ARG A 1 171 ? 32.418 -5.208 -41.540 1.00 32.88 171 ARG A O 1
ATOM 1348 N N . GLY A 1 172 ? 33.201 -5.057 -43.647 1.00 38.44 172 GLY A N 1
ATOM 1349 C CA . GLY A 1 172 ? 31.930 -4.893 -44.335 1.00 38.44 172 GLY A CA 1
ATOM 1350 C C . GLY A 1 172 ? 30.990 -6.091 -44.257 1.00 38.44 172 GLY A C 1
ATOM 1351 O O . GLY A 1 172 ? 31.395 -7.211 -43.954 1.00 38.44 172 GLY A O 1
ATOM 1352 N N . GLN A 1 173 ? 29.738 -5.795 -44.587 1.00 33.91 173 GLN A N 1
ATOM 1353 C CA . GLN A 1 173 ? 28.728 -6.701 -45.115 1.00 33.91 173 GLN A CA 1
ATOM 1354 C C . GLN A 1 173 ? 27.674 -5.843 -45.833 1.00 33.91 173 GLN A C 1
ATOM 1356 O O . GLN A 1 173 ? 27.310 -4.758 -45.380 1.00 33.91 173 GLN A O 1
ATOM 1361 N N . THR A 1 174 ? 27.297 -6.306 -47.016 1.00 39.16 174 THR A N 1
ATOM 1362 C CA . THR A 1 174 ? 26.303 -5.775 -47.958 1.00 39.16 174 THR A CA 1
ATOM 1363 C C . THR A 1 174 ? 24.886 -5.762 -47.364 1.00 39.16 174 THR A C 1
ATOM 1365 O O . THR A 1 174 ? 24.601 -6.611 -46.520 1.00 39.16 174 THR A O 1
ATOM 1368 N N . PRO A 1 175 ? 23.969 -4.877 -47.806 1.00 36.78 175 PRO A N 1
ATOM 1369 C CA . PRO A 1 175 ? 22.573 -4.950 -47.396 1.00 36.78 175 PRO A CA 1
ATOM 1370 C C . PRO A 1 175 ? 21.823 -5.968 -48.266 1.00 36.78 175 PRO A C 1
ATOM 1372 O O . PRO A 1 175 ? 21.871 -5.890 -49.492 1.00 36.78 175 PRO A O 1
ATOM 1375 N N . ALA A 1 176 ? 21.133 -6.911 -47.626 1.00 29.80 176 ALA A N 1
ATOM 1376 C CA . ALA A 1 176 ? 19.975 -7.562 -48.220 1.00 29.80 176 ALA A CA 1
ATOM 1377 C C . ALA A 1 176 ? 18.765 -6.668 -47.924 1.00 29.80 176 ALA A C 1
ATOM 1379 O O . ALA A 1 176 ? 18.489 -6.339 -46.769 1.00 29.80 176 ALA A O 1
ATOM 1380 N N . GLU A 1 177 ? 18.116 -6.210 -48.987 1.00 36.53 177 GLU A N 1
ATOM 1381 C CA . GLU A 1 177 ? 16.805 -5.582 -48.942 1.00 36.53 177 GLU A CA 1
ATOM 1382 C C . GLU A 1 177 ? 15.784 -6.637 -48.501 1.00 36.53 177 GLU A C 1
ATOM 1384 O O . GLU A 1 177 ? 15.684 -7.687 -49.129 1.00 36.53 177 GLU A O 1
ATOM 1389 N N . GLU A 1 178 ? 15.019 -6.369 -47.443 1.00 33.50 178 GLU A N 1
ATOM 1390 C CA . GLU A 1 178 ? 13.755 -7.074 -47.227 1.00 33.50 178 GLU A CA 1
ATOM 1391 C C . GLU A 1 178 ? 12.687 -6.084 -46.752 1.00 33.50 178 GLU A C 1
ATOM 1393 O O . GLU A 1 178 ? 12.593 -5.665 -45.598 1.00 33.50 178 GLU A O 1
ATOM 1398 N N . GLU A 1 179 ? 11.999 -5.605 -47.779 1.00 32.12 179 GLU A N 1
ATOM 1399 C CA . GLU A 1 179 ? 10.600 -5.225 -47.891 1.00 32.12 179 GLU A CA 1
ATOM 1400 C C . GLU A 1 179 ? 9.741 -5.194 -46.612 1.00 32.12 179 GLU A C 1
ATOM 1402 O O . GLU A 1 179 ? 9.433 -6.184 -45.949 1.00 32.12 179 GLU A O 1
ATOM 1407 N N . VAL A 1 180 ? 9.255 -3.984 -46.345 1.00 39.34 180 VAL A N 1
ATOM 1408 C CA . VAL A 1 180 ? 8.149 -3.658 -45.450 1.00 39.34 180 VAL A CA 1
ATOM 1409 C C . VAL A 1 180 ? 6.873 -4.335 -45.943 1.00 39.34 180 VAL A C 1
ATOM 1411 O O . VAL A 1 180 ? 6.336 -3.925 -46.967 1.00 39.34 180 VAL A O 1
ATOM 1414 N N . HIS A 1 181 ? 6.301 -5.253 -45.162 1.00 34.09 181 HIS A N 1
ATOM 1415 C CA . HIS A 1 181 ? 4.870 -5.561 -45.227 1.00 34.09 181 HIS A CA 1
ATOM 1416 C C . HIS A 1 181 ? 4.236 -5.512 -43.837 1.00 34.09 181 HIS A C 1
ATOM 1418 O O . HIS A 1 181 ? 4.595 -6.237 -42.909 1.00 34.09 181 HIS A O 1
ATOM 1424 N N . GLY A 1 182 ? 3.286 -4.584 -43.704 1.00 47.47 182 GLY A N 1
ATOM 1425 C CA . GLY A 1 182 ? 2.514 -4.348 -42.498 1.00 47.47 182 GLY A CA 1
ATOM 1426 C C . GLY A 1 182 ? 1.722 -5.581 -42.083 1.00 47.47 182 GLY A C 1
ATOM 1427 O O . GLY A 1 182 ? 0.962 -6.154 -42.861 1.00 47.47 182 GLY A O 1
ATOM 1428 N N . ARG A 1 183 ? 1.850 -5.947 -40.810 1.00 33.97 183 ARG A N 1
ATOM 1429 C CA . ARG A 1 183 ? 0.934 -6.872 -40.154 1.00 33.97 183 ARG A CA 1
ATOM 1430 C C . ARG A 1 183 ? 0.520 -6.264 -38.825 1.00 33.97 183 ARG A C 1
ATOM 1432 O O . ARG A 1 183 ? 1.345 -6.079 -37.933 1.00 33.97 183 ARG A O 1
ATOM 1439 N N . ALA A 1 184 ? -0.757 -5.907 -38.721 1.00 40.62 184 ALA A N 1
ATOM 1440 C CA . ALA A 1 184 ? -1.368 -5.511 -37.461 1.00 40.62 184 ALA A CA 1
ATOM 1441 C C . ALA A 1 184 ? -1.180 -6.642 -36.428 1.00 40.62 184 ALA A C 1
ATOM 1443 O O . ALA A 1 184 ? -1.399 -7.807 -36.778 1.00 40.62 184 ALA A O 1
ATOM 1444 N N . PRO A 1 185 ? -0.777 -6.354 -35.177 1.00 41.91 185 PRO A N 1
ATOM 1445 C CA . PRO A 1 185 ? -0.768 -7.378 -34.146 1.00 41.91 185 PRO A CA 1
ATOM 1446 C C . PRO A 1 185 ? -2.214 -7.772 -33.789 1.00 41.91 185 PRO A C 1
ATOM 1448 O O . PRO A 1 185 ? -3.111 -6.924 -33.811 1.00 41.91 185 PRO A O 1
ATOM 1451 N N . PRO A 1 186 ? -2.461 -9.058 -33.485 1.00 38.66 186 PRO A N 1
ATOM 1452 C CA . PRO A 1 186 ? -3.793 -9.561 -33.191 1.00 38.66 186 PRO A CA 1
ATOM 1453 C C . PRO A 1 186 ? -4.344 -8.902 -31.928 1.00 38.66 186 PRO A C 1
ATOM 1455 O O . PRO A 1 186 ? -3.610 -8.599 -30.990 1.00 38.66 186 PRO A O 1
ATOM 1458 N N . SER A 1 187 ? -5.660 -8.712 -31.905 1.00 41.41 187 SER A N 1
ATOM 1459 C CA . SER A 1 187 ? -6.423 -8.294 -30.735 1.00 41.41 187 SER A CA 1
ATOM 1460 C C . SER A 1 187 ? -6.029 -9.114 -29.499 1.00 41.41 187 SER A C 1
ATOM 1462 O O . SER A 1 187 ? -6.477 -10.252 -29.332 1.00 41.41 187 SER A O 1
ATOM 1464 N N . CYS A 1 188 ? -5.221 -8.537 -28.612 1.00 32.28 188 CYS A N 1
ATOM 1465 C CA . CYS A 1 188 ? -5.024 -9.063 -27.270 1.00 32.28 188 CYS A CA 1
ATOM 1466 C C . CYS A 1 188 ? -6.308 -8.803 -26.480 1.00 32.28 188 CYS A C 1
ATOM 1468 O O . CYS A 1 188 ? -6.453 -7.784 -25.812 1.00 32.28 188 CYS A O 1
ATOM 1470 N N . ARG A 1 189 ? -7.271 -9.725 -26.580 1.00 37.06 189 ARG A N 1
ATOM 1471 C CA . ARG A 1 189 ? -8.272 -9.896 -25.526 1.00 37.06 189 ARG A CA 1
ATOM 1472 C C . ARG A 1 189 ? -7.515 -10.367 -24.283 1.00 37.06 189 ARG A C 1
ATOM 1474 O O . ARG A 1 189 ? -6.934 -11.454 -24.349 1.00 37.06 189 ARG A O 1
ATOM 1481 N N . PRO A 1 190 ? -7.535 -9.649 -23.151 1.00 35.88 190 PRO A N 1
ATOM 1482 C CA . PRO A 1 190 ? -7.179 -10.284 -21.900 1.00 35.88 190 PRO A CA 1
ATOM 1483 C C . PRO A 1 190 ? -8.288 -11.294 -21.589 1.00 35.88 190 PRO A C 1
ATOM 1485 O O . PRO A 1 190 ? -9.416 -10.936 -21.248 1.00 35.88 190 PRO A O 1
ATOM 1488 N N . ARG A 1 191 ? -7.982 -12.582 -21.795 1.00 36.59 191 ARG A N 1
ATOM 1489 C CA . ARG A 1 191 ? -8.728 -13.683 -21.184 1.00 36.59 191 ARG A CA 1
ATOM 1490 C C . ARG A 1 191 ? -8.738 -13.426 -19.679 1.00 36.59 191 ARG A C 1
ATOM 1492 O O . ARG A 1 191 ? -7.690 -13.189 -19.086 1.00 36.59 191 ARG A O 1
ATOM 1499 N N . GLY A 1 192 ? -9.943 -13.415 -19.119 1.00 43.34 192 GLY A N 1
ATOM 1500 C CA . GLY A 1 192 ? -10.203 -13.075 -17.733 1.00 43.34 192 GLY A CA 1
ATOM 1501 C C . GLY A 1 192 ? -9.381 -13.903 -16.756 1.00 43.34 192 GLY A C 1
ATOM 1502 O O . GLY A 1 192 ? -9.423 -15.127 -16.785 1.00 43.34 192 GLY A O 1
ATOM 1503 N N . LEU A 1 193 ? -8.691 -13.196 -15.870 1.00 39.88 193 LEU A N 1
ATOM 1504 C CA . LEU A 1 193 ? -8.253 -13.660 -14.559 1.00 39.88 193 LEU A CA 1
ATOM 1505 C C . LEU A 1 193 ? -8.302 -12.452 -13.614 1.00 39.88 193 LEU A C 1
ATOM 1507 O O . LEU A 1 193 ? -7.291 -11.990 -13.114 1.00 39.88 193 LEU A O 1
ATOM 1511 N N . PHE A 1 194 ? -9.499 -11.900 -13.427 1.00 37.34 194 PHE A N 1
ATOM 1512 C CA . PHE A 1 194 ? -9.838 -11.054 -12.282 1.00 37.34 194 PHE A CA 1
ATOM 1513 C C . PHE A 1 194 ? -11.319 -11.275 -11.976 1.00 37.34 194 PHE A C 1
ATOM 1515 O O . PHE A 1 194 ? -12.182 -10.489 -12.339 1.00 37.34 194 PHE A O 1
ATOM 1522 N N . ASN A 1 195 ? -11.606 -12.432 -11.388 1.00 40.50 195 ASN A N 1
ATOM 1523 C CA . ASN A 1 195 ? -12.814 -12.665 -10.607 1.00 40.50 195 ASN A CA 1
ATOM 1524 C C . ASN A 1 195 ? -12.424 -13.595 -9.463 1.00 40.50 195 ASN A C 1
ATOM 1526 O O . ASN A 1 195 ? -12.554 -14.811 -9.545 1.00 40.50 195 ASN A O 1
ATOM 1530 N N . LEU A 1 196 ? -11.890 -12.993 -8.411 1.00 45.03 196 LEU A N 1
ATOM 1531 C CA . LEU A 1 196 ? -11.898 -13.533 -7.063 1.00 45.03 196 LEU A CA 1
ATOM 1532 C C . LEU A 1 196 ? -12.015 -12.317 -6.148 1.00 45.03 196 LEU A C 1
ATOM 1534 O O . LEU A 1 196 ? -11.202 -11.405 -6.252 1.00 45.03 196 LEU A O 1
ATOM 1538 N N . LEU A 1 197 ? -13.048 -12.343 -5.300 1.00 42.16 197 LEU A N 1
ATOM 1539 C CA . LEU A 1 197 ? -13.400 -11.372 -4.255 1.00 42.16 197 LEU A CA 1
ATOM 1540 C C . LEU A 1 197 ? -14.335 -10.220 -4.665 1.00 42.16 197 LEU A C 1
ATOM 1542 O O . LEU A 1 197 ? -14.006 -9.049 -4.534 1.00 42.16 197 LEU A O 1
ATOM 1546 N N . VAL A 1 198 ? -15.576 -10.567 -5.021 1.00 37.94 198 VAL A N 1
ATOM 1547 C CA . VAL A 1 198 ? -16.745 -9.875 -4.450 1.00 37.94 198 VAL A CA 1
ATOM 1548 C C . VAL A 1 198 ? -17.685 -10.954 -3.926 1.00 37.94 198 VAL A C 1
ATOM 1550 O O . VAL A 1 198 ? -18.135 -11.819 -4.678 1.00 37.94 198 VAL A O 1
ATOM 1553 N N . GLY A 1 199 ? -17.891 -10.941 -2.611 1.00 33.91 199 GLY A N 1
ATOM 1554 C CA . GLY A 1 199 ? -18.745 -11.875 -1.897 1.00 33.91 199 GLY A CA 1
ATOM 1555 C C . GLY A 1 199 ? -20.181 -11.841 -2.405 1.00 33.91 199 GLY A C 1
ATOM 1556 O O . GLY A 1 199 ? -20.751 -10.784 -2.668 1.00 33.91 199 GLY A O 1
ATOM 1557 N N . ARG A 1 200 ? -20.766 -13.031 -2.506 1.00 34.19 200 ARG A N 1
ATOM 1558 C CA . ARG A 1 200 ? -22.208 -13.220 -2.575 1.00 34.19 200 ARG A CA 1
ATOM 1559 C C . ARG A 1 200 ? -22.603 -14.008 -1.331 1.00 34.19 200 ARG A C 1
ATOM 1561 O O . ARG A 1 200 ? -22.705 -15.228 -1.372 1.00 34.19 200 ARG A O 1
ATOM 1568 N N . GLU A 1 201 ? -22.761 -13.291 -0.225 1.00 38.97 201 GLU A N 1
ATOM 1569 C CA . GLU A 1 201 ? -23.621 -13.721 0.876 1.00 38.97 201 GLU A CA 1
ATOM 1570 C C . GLU A 1 201 ? -25.022 -13.141 0.650 1.00 38.97 201 GLU A C 1
ATOM 1572 O O . GLU A 1 201 ? -25.148 -11.986 0.243 1.00 38.97 201 GLU A O 1
ATOM 1577 N N . GLY A 1 202 ? -26.058 -13.941 0.923 1.00 35.59 202 GLY A N 1
ATOM 1578 C CA . GLY A 1 202 ? -27.421 -13.446 1.152 1.00 35.59 202 GLY A CA 1
ATOM 1579 C C . GLY A 1 202 ? -28.530 -14.138 0.356 1.00 35.59 202 GLY A C 1
ATOM 1580 O O . GLY A 1 202 ? -28.994 -13.595 -0.640 1.00 35.59 202 GLY A O 1
ATOM 1581 N N . SER A 1 203 ? -28.954 -15.315 0.829 1.00 39.56 203 SER A N 1
ATOM 1582 C CA . SER A 1 203 ? -30.257 -15.974 0.562 1.00 39.56 203 SER A CA 1
ATOM 1583 C C . SER A 1 203 ? -31.424 -15.164 1.199 1.00 39.56 203 SER A C 1
ATOM 1585 O O . SER A 1 203 ? -31.119 -14.182 1.883 1.00 39.56 203 SER A O 1
ATOM 1587 N N . PRO A 1 204 ? -32.730 -15.495 1.046 1.00 59.34 204 PRO A N 1
ATOM 1588 C CA . PRO A 1 204 ? -33.351 -16.828 0.993 1.00 59.34 204 PRO A CA 1
ATOM 1589 C C . PRO A 1 204 ? -33.968 -17.217 -0.353 1.00 59.34 204 PRO A C 1
ATOM 1591 O O . PRO A 1 204 ? -34.502 -16.341 -1.067 1.00 59.34 204 PRO A O 1
#

Secondary structure (DSSP, 8-state):
-HHHHHHHHHHHHHHHHHHHHHHHHHHHHTT-SSSTTS-S--HHHHHHHH-HHHHHHHHHHHHHHHHHHHHHHHHHHHHHHHHHHHHHHHHHS-TTT------TT--SS-----TTHHHHHHHHHHHHHHHHHHHHHHHHHHHHHHHHHHHHHHHTT----------------PPPP------PPP------------------

Radius of gyration: 34.79 Å; Cα contacts (8 Å, |Δi|>4): 25; chains: 1; bounding box: 72×34×103 Å

InterPro domains:
  IPR027996 Tubulin epsilon and delta complex protein 1 domain [PF14970] (1-90)
  IPR043535 Tubulin epsilon and delta complex protein 1 [PTHR35076] (1-149)

Foldseek 3Di:
DVVVVVVVVVVVVVVVVVVVVVVVQLVVQAPVDPDNVVRGDDPVRVVCVVCVVVVVVVVVVVVVVVVVVVVVVVCVVCVVVVVVVVVVVVVPDDPVNPPPPDPPPPPPDDDDDDPPVPVVVVVVVVVVVVVVVVVVVVVVVVVVVVVVVVVVVVVVPPPPDDDDDDDDDDDDDDDDDDDDDDDDDDDPDPPDDPDDDDDDDDDD

Solvent-accessible surface area (backbone atoms only — not comparable to full-atom values): 13113 Å² total; per-residue (Å²): 124,65,69,62,54,52,52,49,52,51,52,52,52,52,51,51,53,49,53,54,51,49,52,50,52,51,64,75,28,51,68,68,24,93,54,81,88,62,46,38,61,48,72,68,56,53,52,35,71,74,35,58,67,62,42,50,54,52,47,55,51,52,51,54,51,48,55,51,48,52,53,50,50,56,46,59,76,43,42,64,60,53,49,57,50,47,53,50,57,58,68,70,50,57,82,80,74,63,64,79,85,63,72,96,82,71,91,81,73,92,75,95,68,82,76,66,64,62,58,54,53,53,51,49,51,53,51,51,53,50,52,50,52,52,49,50,52,52,50,54,51,51,49,51,54,51,54,54,54,51,58,57,59,61,67,74,74,71,86,83,78,85,80,78,89,77,92,77,92,76,82,90,81,83,87,80,89,78,80,93,75,93,71,83,80,76,84,80,70,81,77,84,87,85,88,82,88,80,86,86,82,82,84,136

pLDDT: mean 70.79, std 24.26, range [29.8, 98.56]